Protein AF-A0A6C2YVS2-F1 (afdb_monomer)

Secondary structure (DSSP, 8-state):
-PPPPPPPP----------GGG-HHHHHHHHHHHHHHHHHHHHSHHHHHHHHSHHHHHHHHHHTGGGHHHHHHHHHHHTTTS---HHHHHHHHHHHH-HHHHHHHHHHHHHHHHHHHHHHHHHT-HHHHHHHH-HHHHHHHHHHHHHHHHHHHHHHTTSSSHHHHHHHHHHHTT--HHHHHHHHHHHHHHHHHHHHHHHHHHHH-HHHHHHHHHHHHHHHHHHHHHHHTT--S--

Radius of gyration: 22.44 Å; Cα contacts (8 Å, |Δi|>4): 291; chains: 1; bounding box: 40×29×98 Å

InterPro domains:
  IPR015414 Transmembrane protein TMEM64 [PTHR12677] (24-200)
  IPR032816 VTT domain [PF09335] (84-199)

Foldseek 3Di:
DDDDDDDPPDDPPPDPPPDPVVQPLLVVVLVVLLCLLVVLCVVCVVVLCVCCNFPNVLVVLCVCPPCSLVVLLVQLLCCLPHVHPNLLSLLSLLVVVNLQRSLVSQLVSQLVSLVCLQQVLLVCDQVVLCVNRNPVRLVVLLVCCVLCVLVLQLLLLLDRSRNSSSSSSCSSNVPDVPSNSVSNSNSSSVSSSVSSNCSVVCNVCVVVVVVVSVVVCVVVVVVVVVVSVPDDPDD

Structure (mmCIF, N/CA/C/O backbone):
data_AF-A0A6C2YVS2-F1
#
_entry.id   AF-A0A6C2YVS2-F1
#
loop_
_atom_site.group_PDB
_atom_site.id
_atom_site.type_symbol
_atom_site.label_atom_id
_atom_site.label_alt_id
_atom_site.label_comp_id
_atom_site.label_asym_id
_atom_site.label_entity_id
_atom_site.label_seq_id
_atom_site.pdbx_PDB_ins_code
_atom_site.Cartn_x
_atom_site.Cartn_y
_atom_site.Cartn_z
_atom_site.occupancy
_atom_site.B_iso_or_equiv
_atom_site.auth_seq_id
_atom_site.auth_comp_id
_atom_site.auth_asym_id
_atom_site.auth_atom_id
_atom_site.pdbx_PDB_model_num
ATOM 1 N N . MET A 1 1 ? -17.707 -16.496 74.055 1.00 49.94 1 MET A N 1
ATOM 2 C CA . MET A 1 1 ? -17.000 -16.578 72.760 1.00 49.94 1 MET A CA 1
ATOM 3 C C . MET A 1 1 ? -18.005 -17.035 71.719 1.00 49.94 1 MET A C 1
ATOM 5 O O . MET A 1 1 ? -18.253 -18.223 71.591 1.00 49.94 1 MET A O 1
ATOM 9 N N . THR A 1 2 ? -18.682 -16.088 71.080 1.00 53.94 2 THR A N 1
ATOM 10 C CA . THR A 1 2 ? -19.567 -16.336 69.936 1.00 53.94 2 THR A CA 1
ATOM 11 C C . THR A 1 2 ? -18.701 -16.465 68.677 1.00 53.94 2 THR A C 1
ATOM 13 O O . THR A 1 2 ? -17.809 -15.633 68.498 1.00 53.94 2 THR A O 1
ATOM 16 N N . PRO A 1 3 ? -18.884 -17.495 67.832 1.00 56.12 3 PRO A N 1
ATOM 17 C CA . PRO A 1 3 ? -18.123 -17.610 66.594 1.00 56.12 3 PRO A CA 1
ATOM 18 C C . PRO A 1 3 ? -18.549 -16.503 65.617 1.00 56.12 3 PRO A C 1
ATOM 20 O O . PRO A 1 3 ? -19.718 -16.115 65.571 1.00 56.12 3 PRO A O 1
ATOM 23 N N . ALA A 1 4 ? -17.576 -15.955 64.888 1.00 63.09 4 ALA A N 1
ATOM 24 C CA . ALA A 1 4 ? -17.789 -14.916 63.886 1.00 63.09 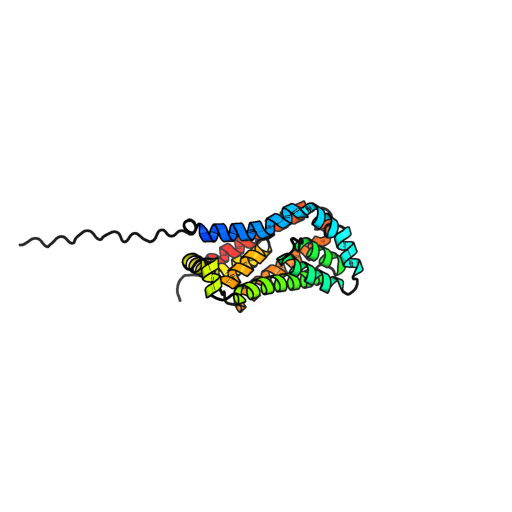4 ALA A CA 1
ATOM 25 C C . ALA A 1 4 ? -18.671 -15.433 62.728 1.00 63.09 4 ALA A C 1
ATOM 27 O O . ALA A 1 4 ? -18.600 -16.620 62.406 1.00 63.09 4 ALA A O 1
ATOM 28 N N . PRO A 1 5 ? -19.485 -14.573 62.090 1.00 60.91 5 PRO A N 1
ATOM 29 C CA . PRO A 1 5 ? -20.306 -14.975 60.954 1.00 60.91 5 PRO A CA 1
ATOM 30 C C . PRO A 1 5 ? -19.423 -15.305 59.743 1.00 60.91 5 PRO A C 1
ATOM 32 O O . PRO A 1 5 ? -18.580 -14.500 59.343 1.00 60.91 5 PRO A O 1
ATOM 35 N N . GLU A 1 6 ? -19.626 -16.487 59.160 1.00 60.38 6 GLU A N 1
ATOM 36 C CA . GLU A 1 6 ? -19.017 -16.884 57.890 1.00 60.38 6 GLU A CA 1
ATOM 37 C C . GLU A 1 6 ? -19.459 -15.915 56.785 1.00 60.38 6 GLU A C 1
ATOM 39 O O . GLU A 1 6 ? -20.649 -15.744 56.510 1.00 60.38 6 GLU A O 1
ATOM 44 N N . LEU A 1 7 ? -18.484 -15.254 56.159 1.00 60.69 7 LEU A N 1
ATOM 45 C CA . LEU A 1 7 ? -18.701 -14.476 54.944 1.00 60.69 7 LEU A CA 1
ATOM 46 C C . LEU A 1 7 ? -19.165 -15.424 53.826 1.00 60.69 7 LEU A C 1
ATOM 48 O O . LEU A 1 7 ? -18.527 -16.460 53.620 1.00 60.69 7 LEU A O 1
ATOM 52 N N . PRO A 1 8 ? -20.232 -15.087 53.077 1.00 60.12 8 PRO A N 1
ATOM 53 C CA . PRO A 1 8 ? -20.652 -15.894 51.943 1.00 60.12 8 PRO A CA 1
ATOM 54 C C . PRO A 1 8 ? -19.518 -15.987 50.908 1.00 60.12 8 PRO A C 1
ATOM 56 O O . PRO A 1 8 ? -18.767 -15.020 50.734 1.00 60.12 8 PRO A O 1
ATOM 59 N N . PRO A 1 9 ? -19.383 -17.133 50.215 1.00 54.06 9 PRO A N 1
ATOM 60 C CA . PRO A 1 9 ? -18.351 -17.328 49.210 1.00 54.06 9 PRO A CA 1
ATOM 61 C C . PRO A 1 9 ? -18.450 -16.224 48.159 1.00 54.06 9 PRO A C 1
ATOM 63 O O . PRO A 1 9 ? -19.517 -15.984 47.589 1.00 54.06 9 PRO A O 1
ATOM 66 N N . GLN A 1 10 ? -17.328 -15.532 47.946 1.00 54.56 10 GLN A N 1
ATOM 67 C CA . GLN A 1 10 ? -17.179 -14.538 46.893 1.00 54.56 10 GLN A CA 1
ATOM 68 C C . GLN A 1 10 ? -17.595 -15.203 45.585 1.00 54.56 10 GLN A C 1
ATOM 70 O O . GLN A 1 10 ? -16.955 -16.151 45.135 1.00 54.56 10 GLN A O 1
ATOM 75 N N . ALA A 1 11 ? -18.712 -14.741 45.022 1.00 48.03 11 ALA A N 1
ATOM 76 C CA . ALA A 1 11 ? -19.121 -15.113 43.686 1.00 48.03 11 ALA A CA 1
ATOM 77 C C . ALA A 1 11 ? -17.941 -14.804 42.771 1.00 48.03 11 ALA A C 1
ATOM 79 O O . ALA A 1 11 ? -17.577 -13.635 42.618 1.00 48.03 11 ALA A O 1
ATOM 80 N N . ASP A 1 12 ? -17.332 -15.861 42.231 1.00 44.88 12 ASP A N 1
ATOM 81 C CA . ASP A 1 12 ? -16.362 -15.788 41.153 1.00 44.88 12 ASP A CA 1
ATOM 82 C C . ASP A 1 12 ? -16.918 -14.814 40.119 1.00 44.88 12 ASP A C 1
ATOM 84 O O . ASP A 1 12 ? -17.858 -15.117 39.375 1.00 44.88 12 ASP A O 1
ATOM 88 N N . ALA A 1 13 ? -16.363 -13.603 40.117 1.00 47.47 13 ALA A N 1
ATOM 89 C CA . ALA A 1 13 ? -16.576 -12.626 39.079 1.00 47.47 13 ALA A CA 1
ATOM 90 C C . ALA A 1 13 ? -15.966 -13.245 37.826 1.00 47.47 13 ALA A C 1
ATOM 92 O O . ALA A 1 13 ? -14.774 -13.101 37.557 1.00 47.47 13 ALA A O 1
ATOM 93 N N . ALA A 1 14 ? -16.783 -14.025 37.117 1.00 46.06 14 ALA A N 1
ATOM 94 C CA . ALA A 1 14 ? -16.427 -14.674 35.879 1.00 46.06 14 ALA A CA 1
ATOM 95 C C . ALA A 1 14 ? -15.871 -13.599 34.945 1.00 46.06 14 ALA A C 1
ATOM 97 O O . ALA A 1 14 ? -16.609 -12.783 34.391 1.00 46.06 14 ALA A O 1
ATOM 98 N N . ALA A 1 15 ? -14.544 -13.579 34.822 1.00 51.94 15 ALA A N 1
ATOM 99 C CA . ALA A 1 15 ? -13.838 -12.711 33.905 1.00 51.94 15 ALA A CA 1
ATOM 100 C C . ALA A 1 15 ? -14.494 -12.847 32.522 1.00 51.94 15 ALA A C 1
ATOM 102 O O . ALA A 1 15 ? -14.748 -13.978 32.086 1.00 51.94 15 ALA A O 1
ATOM 103 N N . PRO A 1 16 ? -14.795 -11.744 31.814 1.00 44.44 16 PRO A N 1
ATOM 104 C CA . PRO A 1 16 ? -15.409 -11.840 30.504 1.00 44.44 16 PRO A CA 1
ATOM 105 C C . PRO A 1 16 ? -14.439 -12.563 29.566 1.00 44.44 16 PRO A C 1
ATOM 107 O O . PRO A 1 16 ? -13.444 -12.003 29.108 1.00 44.44 16 PRO A O 1
ATOM 110 N N . LYS A 1 17 ? -14.738 -13.830 29.267 1.00 48.28 17 LYS A N 1
ATOM 111 C CA . LYS A 1 17 ? -14.065 -14.626 28.236 1.00 48.28 17 LYS A CA 1
ATOM 112 C C . LYS A 1 17 ? -14.520 -14.157 26.848 1.00 48.28 17 LYS A C 1
ATOM 114 O O . LYS A 1 17 ? -15.053 -14.941 26.072 1.00 48.28 17 LYS A O 1
ATOM 119 N N . SER A 1 18 ? -14.342 -12.881 26.514 1.00 51.03 18 SER A N 1
ATOM 120 C CA . SER A 1 18 ? -14.555 -12.381 25.151 1.00 51.03 18 SER A CA 1
ATOM 121 C C . SER A 1 18 ? -13.232 -12.389 24.388 1.00 51.03 18 SER A C 1
ATOM 123 O O . SER A 1 18 ? -12.640 -11.362 24.063 1.00 51.03 18 SER A O 1
ATOM 125 N N . GLY A 1 19 ? -12.744 -13.598 24.105 1.00 50.78 19 GLY A N 1
ATOM 126 C CA . GLY A 1 19 ? -11.696 -13.775 23.107 1.00 50.78 19 GLY A CA 1
ATOM 127 C C . GLY A 1 19 ? -12.183 -13.294 21.736 1.00 50.78 19 GLY A C 1
ATOM 128 O O . GLY A 1 19 ? -13.370 -13.391 21.421 1.00 50.78 19 GLY A O 1
ATOM 129 N N . PHE A 1 20 ? -11.254 -12.817 20.903 1.00 47.88 20 PHE A N 1
ATOM 130 C CA . PHE A 1 20 ? -11.469 -12.374 19.513 1.00 47.88 20 PHE A CA 1
ATOM 131 C C . PHE A 1 20 ? -12.383 -13.319 18.694 1.00 47.88 20 PHE A C 1
ATOM 133 O O . PHE A 1 20 ? -13.142 -12.880 17.836 1.00 47.88 20 PHE A O 1
ATOM 140 N N . LEU A 1 21 ? -12.387 -14.612 19.034 1.00 50.59 21 LEU A N 1
ATOM 141 C CA . LEU A 1 21 ? -13.168 -15.687 18.416 1.00 50.59 21 LEU A CA 1
ATOM 142 C C . LEU A 1 21 ? -14.691 -15.659 18.682 1.00 50.59 21 LEU A C 1
ATOM 144 O O . LEU A 1 21 ? -15.422 -16.345 17.970 1.00 50.59 21 LEU A O 1
ATOM 148 N N . SER A 1 22 ? -15.211 -14.894 19.656 1.00 56.16 22 SER A N 1
ATOM 149 C CA . SER A 1 22 ? -16.669 -14.854 19.913 1.00 56.16 22 SER A CA 1
ATOM 150 C C . SER A 1 22 ? -17.442 -13.932 18.957 1.00 56.16 22 SER A C 1
ATOM 152 O O . SER A 1 22 ? -18.673 -13.958 18.929 1.00 56.16 22 SER A O 1
ATOM 154 N N . HIS A 1 23 ? -16.744 -13.128 18.150 1.00 62.41 23 HIS A N 1
ATOM 155 C CA . HIS A 1 23 ? -17.337 -12.102 17.289 1.00 62.41 23 HIS A CA 1
ATOM 156 C C . HIS A 1 23 ? -17.489 -12.619 15.850 1.00 62.41 23 HIS A C 1
ATOM 158 O O . HIS A 1 23 ? -16.823 -12.186 14.910 1.00 62.41 23 HIS A O 1
ATOM 164 N N . ARG A 1 24 ? -18.411 -13.579 15.671 1.00 69.31 24 ARG A N 1
ATOM 165 C CA . ARG A 1 24 ? -18.733 -14.195 14.364 1.00 69.31 24 ARG A CA 1
ATOM 166 C C . ARG A 1 24 ? -19.139 -13.175 13.289 1.00 69.31 24 ARG A C 1
ATOM 168 O O . ARG A 1 24 ? -19.035 -13.465 12.102 1.00 69.31 24 ARG A O 1
ATOM 175 N N . ARG A 1 25 ? -19.639 -12.001 13.685 1.00 69.38 25 ARG A N 1
ATOM 176 C CA . ARG A 1 25 ? -20.065 -10.923 12.781 1.00 69.38 25 ARG A CA 1
ATOM 177 C C . ARG A 1 25 ? -18.861 -10.241 12.126 1.00 69.38 25 ARG A C 1
ATOM 179 O O . ARG A 1 25 ? -18.785 -10.279 10.903 1.00 69.38 25 ARG A O 1
ATOM 186 N N . LEU A 1 26 ? -17.892 -9.769 12.907 1.00 69.44 26 LEU A N 1
ATOM 187 C CA . LEU A 1 26 ? -16.651 -9.188 12.394 1.00 69.44 26 LEU A CA 1
ATOM 188 C C . LEU A 1 26 ? -15.890 -10.149 11.481 1.00 69.44 26 LEU A C 1
ATOM 190 O O . LEU A 1 26 ? -15.485 -9.760 10.390 1.00 69.44 26 LEU A O 1
ATOM 194 N N . TYR A 1 27 ? -15.737 -11.410 11.894 1.00 74.19 27 TYR A N 1
ATOM 195 C CA . TYR A 1 27 ? -15.041 -12.405 11.076 1.00 74.19 27 TYR A CA 1
ATOM 196 C C . TYR A 1 27 ? -15.734 -12.613 9.724 1.00 74.19 27 TYR A C 1
ATOM 198 O O . TYR A 1 27 ? -15.071 -12.632 8.693 1.00 74.19 27 TYR A O 1
ATOM 206 N N . ARG A 1 28 ? -17.075 -12.670 9.704 1.00 74.44 28 ARG A N 1
ATOM 207 C CA . ARG A 1 28 ? -17.834 -12.699 8.445 1.00 74.44 28 ARG A CA 1
ATOM 208 C C . ARG A 1 28 ? -17.634 -11.440 7.619 1.00 74.44 28 ARG A C 1
ATOM 210 O O . ARG A 1 28 ? -17.563 -11.569 6.414 1.00 74.44 28 ARG A O 1
ATOM 217 N N . ILE A 1 29 ? -17.542 -10.256 8.218 1.00 72.00 29 ILE A N 1
ATOM 218 C CA . ILE A 1 29 ? -17.325 -9.012 7.464 1.00 72.00 29 ILE A CA 1
ATOM 219 C C . ILE A 1 29 ? -15.942 -9.003 6.831 1.00 72.00 29 ILE A C 1
ATOM 221 O O . ILE A 1 29 ? -15.840 -8.715 5.649 1.00 72.00 29 ILE A O 1
ATOM 225 N N . VAL A 1 30 ? -14.897 -9.369 7.577 1.00 71.25 30 VAL A N 1
ATOM 226 C CA . VAL A 1 30 ? -13.540 -9.498 7.029 1.00 71.25 30 VAL A CA 1
ATOM 227 C C . VAL A 1 30 ? -13.526 -10.530 5.906 1.00 71.25 30 VAL A C 1
ATOM 229 O O . VAL A 1 30 ? -13.012 -10.239 4.834 1.00 71.25 30 VAL A O 1
ATOM 232 N N . ILE A 1 31 ? -14.156 -11.692 6.112 1.00 75.56 31 ILE A N 1
ATOM 233 C CA . ILE A 1 31 ? -14.301 -12.712 5.070 1.00 75.56 31 ILE A CA 1
ATOM 234 C C . ILE A 1 31 ? -15.059 -12.167 3.867 1.00 75.56 31 ILE A C 1
ATOM 236 O O . ILE A 1 31 ? -14.606 -12.368 2.758 1.00 75.56 31 ILE A O 1
ATOM 240 N N . ILE A 1 32 ? -16.187 -11.485 4.052 1.00 77.81 32 ILE A N 1
ATOM 241 C CA . ILE A 1 32 ? -16.983 -10.938 2.950 1.00 77.81 32 ILE A CA 1
ATOM 242 C C . ILE A 1 32 ? -16.180 -9.891 2.188 1.00 77.81 32 ILE A C 1
ATOM 244 O O . ILE A 1 32 ? -16.236 -9.886 0.971 1.00 77.81 32 ILE A O 1
ATOM 248 N N . LEU A 1 33 ? -15.426 -9.031 2.873 1.00 70.25 33 LEU A N 1
ATOM 249 C CA . LEU A 1 33 ? -14.608 -7.993 2.247 1.00 70.25 33 LEU A CA 1
ATOM 250 C C . LEU A 1 33 ? -13.462 -8.625 1.444 1.00 70.25 33 LEU A C 1
ATOM 252 O O . LEU A 1 33 ? -13.264 -8.282 0.284 1.00 70.25 33 LEU A O 1
ATOM 256 N N . VAL A 1 34 ? -12.789 -9.623 2.026 1.00 69.75 34 VAL A N 1
ATOM 257 C CA . VAL A 1 34 ? -11.760 -10.418 1.343 1.00 69.75 34 VAL A CA 1
ATOM 258 C C . VAL A 1 34 ? -12.356 -11.195 0.172 1.00 69.75 34 VAL A C 1
ATOM 260 O O . VAL A 1 34 ? -11.774 -11.184 -0.898 1.00 69.75 34 VAL A O 1
ATOM 263 N N . LEU A 1 35 ? -13.523 -11.825 0.324 1.00 73.44 35 LEU A N 1
ATOM 264 C CA . LEU A 1 35 ? -14.214 -12.541 -0.751 1.00 73.44 35 LEU A CA 1
ATOM 265 C C . LEU A 1 35 ? -14.685 -11.585 -1.848 1.00 73.44 35 LEU A C 1
ATOM 267 O O . LEU A 1 35 ? -14.555 -11.918 -3.012 1.00 73.44 35 LEU A O 1
ATOM 271 N N . ILE A 1 36 ? -15.189 -10.397 -1.513 1.00 73.69 36 ILE A N 1
ATOM 272 C CA . ILE A 1 36 ? -15.559 -9.365 -2.492 1.00 73.69 36 ILE A CA 1
ATOM 273 C C . ILE A 1 36 ? -14.350 -8.932 -3.318 1.00 73.69 36 ILE A C 1
ATOM 275 O O . ILE A 1 36 ? -14.519 -8.638 -4.493 1.00 73.69 36 ILE A O 1
ATOM 279 N N . MET A 1 37 ? -13.153 -8.905 -2.731 1.00 67.19 37 MET A N 1
ATOM 280 C CA . MET A 1 37 ? -11.916 -8.596 -3.454 1.00 67.19 37 MET A CA 1
ATOM 281 C C . MET A 1 37 ? -11.350 -9.816 -4.200 1.00 67.19 37 MET A C 1
ATOM 283 O O . MET A 1 37 ? -10.843 -9.682 -5.307 1.00 67.19 37 MET A O 1
ATOM 287 N N . LEU A 1 38 ? -11.484 -11.018 -3.634 1.00 67.75 38 LEU A N 1
ATOM 288 C CA . LEU A 1 38 ? -10.937 -12.265 -4.176 1.00 67.75 38 LEU A CA 1
ATOM 289 C C . LEU A 1 38 ? -11.800 -12.861 -5.297 1.00 67.75 38 LEU A C 1
ATOM 291 O O . LEU A 1 38 ? -11.261 -13.425 -6.236 1.00 67.75 38 LEU A O 1
ATOM 295 N N . ILE A 1 39 ? -13.129 -12.763 -5.216 1.00 72.06 39 ILE A N 1
ATOM 296 C CA . ILE A 1 39 ? -14.050 -13.336 -6.210 1.00 72.06 39 ILE A CA 1
ATOM 297 C C . ILE A 1 39 ? -13.812 -12.718 -7.595 1.00 72.06 39 ILE A C 1
ATOM 299 O O . ILE A 1 39 ? -13.662 -13.490 -8.537 1.00 72.06 39 ILE A O 1
ATOM 303 N N . PRO A 1 40 ? -13.725 -11.382 -7.758 1.00 67.25 40 PRO A N 1
ATOM 304 C CA . PRO A 1 40 ? -13.339 -10.791 -9.030 1.00 67.25 40 PRO A CA 1
ATOM 305 C C . PRO A 1 40 ? -11.955 -11.258 -9.477 1.00 67.25 40 PRO A C 1
ATOM 307 O O . PRO A 1 40 ? -11.800 -11.601 -10.639 1.00 67.25 40 PRO A O 1
ATOM 310 N N . ALA A 1 41 ? -10.974 -11.328 -8.570 1.00 65.75 41 ALA A N 1
ATOM 311 C CA . ALA A 1 41 ? -9.638 -11.803 -8.922 1.00 65.75 41 ALA A CA 1
ATOM 312 C C . ALA A 1 41 ? -9.673 -13.229 -9.490 1.00 65.75 41 ALA A C 1
ATOM 314 O O . ALA A 1 41 ? -9.096 -13.470 -10.531 1.00 65.75 41 ALA A O 1
ATOM 315 N N . LEU A 1 42 ? -10.430 -14.146 -8.881 1.00 66.94 42 LEU A N 1
ATOM 316 C CA . LEU A 1 42 ? -10.557 -15.531 -9.352 1.00 66.94 42 LEU A CA 1
ATOM 317 C C . LEU A 1 42 ? -11.413 -15.683 -10.617 1.00 66.94 42 LEU A C 1
ATOM 319 O O . LEU A 1 42 ? -11.217 -16.630 -11.370 1.00 66.94 42 LEU A O 1
ATOM 323 N N . LEU A 1 43 ? -12.405 -14.811 -10.820 1.00 68.44 43 LEU A N 1
ATOM 324 C CA . LEU A 1 43 ? -13.295 -14.866 -11.987 1.00 68.44 43 LEU A CA 1
ATOM 325 C C . LEU A 1 43 ? -12.678 -14.226 -13.230 1.00 68.44 43 LEU A C 1
ATOM 327 O O . LEU A 1 43 ? -12.994 -14.648 -14.336 1.00 68.44 43 LEU A O 1
ATOM 331 N N . PHE A 1 44 ? -11.842 -13.207 -13.039 1.00 66.69 44 PHE A N 1
ATOM 332 C CA . PHE A 1 44 ? -11.227 -12.428 -14.109 1.00 66.69 44 PHE A CA 1
ATOM 333 C C . PHE A 1 44 ? -9.709 -12.646 -14.189 1.00 66.69 44 PHE A C 1
ATOM 335 O O . PHE A 1 44 ? -9.053 -11.896 -14.903 1.00 66.69 44 PHE A O 1
ATOM 342 N N . ASP A 1 45 ? -9.158 -13.644 -13.484 1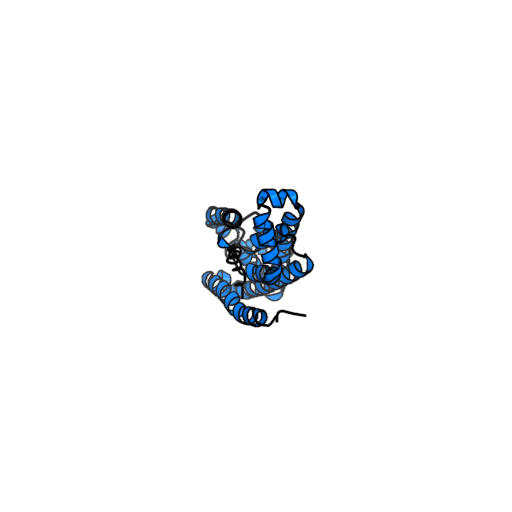.00 65.19 45 ASP A N 1
ATOM 343 C CA . ASP A 1 45 ? -7.712 -13.922 -13.394 1.00 65.19 45 ASP A CA 1
ATOM 344 C C . ASP A 1 45 ? -7.083 -13.997 -14.790 1.00 65.19 45 ASP A C 1
ATOM 346 O O . ASP A 1 45 ? -6.209 -13.203 -15.124 1.00 65.19 45 ASP A O 1
ATOM 350 N N . ASP A 1 46 ? -7.640 -14.849 -15.657 1.00 61.31 46 ASP A N 1
ATOM 351 C CA . ASP A 1 46 ? -7.147 -15.066 -17.020 1.00 61.31 46 ASP A CA 1
ATOM 352 C C . ASP A 1 46 ? -7.244 -13.805 -17.898 1.00 61.31 46 ASP A C 1
ATOM 354 O O . ASP A 1 46 ? -6.366 -13.537 -18.715 1.00 61.31 46 ASP A O 1
ATOM 358 N N . GLU A 1 47 ? -8.303 -13.006 -17.743 1.00 64.62 47 GLU A N 1
ATOM 359 C CA . GLU A 1 47 ? -8.520 -11.795 -18.544 1.00 64.62 47 GLU A CA 1
ATOM 360 C C . GLU A 1 47 ? -7.651 -10.631 -18.062 1.00 64.62 47 GLU A C 1
ATOM 362 O O . GLU A 1 47 ? -7.133 -9.868 -18.880 1.00 64.62 47 GLU A O 1
ATOM 367 N N . VAL A 1 48 ? -7.465 -10.497 -16.748 1.00 62.00 48 VAL A N 1
ATOM 368 C CA . VAL A 1 48 ? -6.615 -9.475 -16.136 1.00 62.00 48 VAL A CA 1
ATOM 369 C C . VAL A 1 48 ? -5.147 -9.791 -16.382 1.00 62.00 48 VAL A C 1
ATOM 371 O O . VAL A 1 48 ? -4.417 -8.885 -16.783 1.00 62.00 48 VAL A O 1
ATOM 374 N N . ASP A 1 49 ? -4.711 -11.040 -16.223 1.00 61.78 49 ASP A N 1
ATOM 375 C CA . ASP A 1 49 ? -3.343 -11.438 -16.559 1.00 61.78 49 ASP A CA 1
ATOM 376 C C . ASP A 1 49 ? -3.087 -11.341 -18.068 1.00 61.78 49 ASP A C 1
ATOM 378 O O . ASP A 1 49 ? -2.017 -10.886 -18.470 1.00 61.78 49 ASP A O 1
ATOM 382 N N . ALA A 1 50 ? -4.070 -11.640 -18.925 1.00 62.00 50 ALA A N 1
ATOM 383 C CA . ALA A 1 50 ? -3.934 -11.412 -20.366 1.00 62.00 50 ALA A CA 1
ATOM 384 C C . ALA A 1 50 ? -3.886 -9.917 -20.745 1.00 62.00 50 ALA A C 1
ATOM 386 O O . ALA A 1 50 ? -3.223 -9.541 -21.711 1.00 62.00 50 ALA A O 1
ATOM 387 N N . TYR A 1 51 ? -4.583 -9.033 -20.021 1.00 63.16 51 TYR A N 1
ATOM 388 C CA . TYR A 1 51 ? -4.601 -7.597 -20.341 1.00 63.16 51 TYR A CA 1
ATOM 389 C C . TYR A 1 51 ? -3.479 -6.785 -19.684 1.00 63.16 51 TYR A C 1
ATOM 391 O O . TYR A 1 51 ? -2.993 -5.821 -20.286 1.00 63.16 51 TYR A O 1
ATOM 399 N N . PHE A 1 52 ? -3.103 -7.131 -18.455 1.00 62.16 52 PHE A N 1
ATOM 400 C CA . PHE A 1 52 ? -2.201 -6.365 -17.591 1.00 62.16 52 PHE A CA 1
ATOM 401 C C . PHE A 1 52 ? -0.985 -7.163 -17.108 1.00 62.16 52 PHE A C 1
ATOM 403 O O . PHE A 1 52 ? -0.034 -6.554 -16.612 1.00 62.16 52 PHE A O 1
ATOM 410 N N . GLY A 1 53 ? -0.984 -8.486 -17.265 1.00 61.47 53 GLY A N 1
ATOM 411 C CA . GLY A 1 53 ? 0.135 -9.348 -16.913 1.00 61.47 53 GLY A CA 1
ATOM 412 C C . GLY A 1 53 ? 1.221 -9.400 -17.991 1.00 61.47 53 GLY A C 1
ATOM 413 O O . GLY A 1 53 ? 1.029 -9.053 -19.161 1.00 61.47 53 GLY A O 1
ATOM 414 N N . GLY A 1 54 ? 2.409 -9.838 -17.574 1.00 65.94 54 GLY A N 1
ATOM 415 C CA . GLY A 1 54 ? 3.503 -10.170 -18.484 1.00 65.94 54 GLY A CA 1
ATOM 416 C C . GLY A 1 54 ? 4.115 -8.997 -19.268 1.00 65.94 54 GLY A C 1
ATOM 417 O O . GLY A 1 54 ? 3.997 -7.817 -18.927 1.00 65.94 54 GLY A O 1
ATOM 418 N N . GLU A 1 55 ? 4.797 -9.355 -20.357 1.00 66.19 55 GLU A N 1
ATOM 419 C CA . GLU A 1 55 ? 5.414 -8.430 -21.320 1.00 66.19 55 GLU A CA 1
ATOM 420 C C . GLU A 1 55 ? 4.376 -7.531 -22.021 1.00 66.19 55 GLU A C 1
ATOM 422 O O . GLU A 1 55 ? 4.686 -6.402 -22.404 1.00 66.19 55 GLU A O 1
ATOM 427 N N . GLU A 1 56 ? 3.131 -7.991 -22.178 1.00 71.25 56 GLU A N 1
ATOM 428 C CA . GLU A 1 56 ? 2.070 -7.231 -22.848 1.00 71.25 56 GLU A CA 1
ATOM 429 C C . GLU A 1 56 ? 1.565 -6.063 -21.999 1.00 71.25 56 GLU A C 1
ATOM 431 O O . GLU A 1 56 ? 1.485 -4.938 -22.502 1.00 71.25 56 GLU A O 1
ATOM 436 N N . GLY A 1 57 ? 1.292 -6.290 -20.709 1.00 72.50 57 GLY A N 1
ATOM 437 C CA . GLY A 1 57 ? 0.943 -5.221 -19.772 1.00 72.50 57 GLY A CA 1
ATOM 438 C C . GLY A 1 57 ? 2.053 -4.173 -19.666 1.00 72.50 57 GLY A C 1
ATOM 439 O O . GLY A 1 57 ? 1.793 -2.967 -19.732 1.00 72.50 57 GLY A O 1
ATOM 440 N N . LEU A 1 58 ? 3.312 -4.625 -19.616 1.00 73.31 58 LEU A N 1
ATOM 441 C CA . LEU A 1 58 ? 4.488 -3.754 -19.649 1.00 73.31 58 LEU A CA 1
ATOM 442 C C . LEU A 1 58 ? 4.557 -2.932 -20.943 1.00 73.31 58 LEU A C 1
ATOM 444 O O . LEU A 1 58 ? 4.787 -1.723 -20.897 1.00 73.31 58 LEU A O 1
ATOM 448 N N . ASN A 1 59 ? 4.357 -3.565 -22.101 1.00 78.69 59 ASN A N 1
ATOM 449 C CA . ASN A 1 59 ? 4.406 -2.889 -23.393 1.00 78.69 59 ASN A CA 1
ATOM 450 C C . ASN A 1 59 ? 3.276 -1.868 -23.547 1.00 78.69 59 ASN A C 1
ATOM 452 O O . ASN A 1 59 ? 3.527 -0.774 -24.052 1.00 78.69 59 ASN A O 1
ATOM 456 N N . ARG A 1 60 ? 2.069 -2.147 -23.040 1.00 80.19 60 ARG A N 1
ATOM 457 C CA . ARG A 1 60 ? 0.993 -1.144 -22.967 1.00 80.19 60 ARG A CA 1
ATOM 458 C C . ARG A 1 60 ? 1.380 0.020 -22.068 1.00 80.19 60 ARG A C 1
ATOM 460 O O . ARG A 1 60 ? 1.221 1.168 -22.467 1.00 80.19 60 ARG A O 1
ATOM 467 N N . LEU A 1 61 ? 1.947 -0.249 -20.890 1.00 79.94 61 LEU A N 1
ATOM 468 C CA . LEU A 1 61 ? 2.403 0.810 -19.990 1.00 79.94 61 LEU A CA 1
ATOM 469 C C . LEU A 1 61 ? 3.499 1.668 -20.654 1.00 79.94 61 LEU A C 1
ATOM 471 O O . LEU A 1 61 ? 3.465 2.893 -20.556 1.00 79.94 61 LEU A O 1
ATOM 475 N N . ARG A 1 62 ? 4.409 1.047 -21.418 1.00 80.81 62 ARG A N 1
ATOM 476 C CA . ARG A 1 62 ? 5.435 1.731 -22.226 1.00 80.81 62 ARG A CA 1
ATOM 477 C C . ARG A 1 62 ? 4.855 2.582 -23.356 1.00 80.81 62 ARG A C 1
ATOM 479 O O . ARG A 1 62 ? 5.417 3.637 -23.638 1.00 80.81 62 ARG A O 1
ATOM 486 N N . GLN A 1 63 ? 3.745 2.176 -23.979 1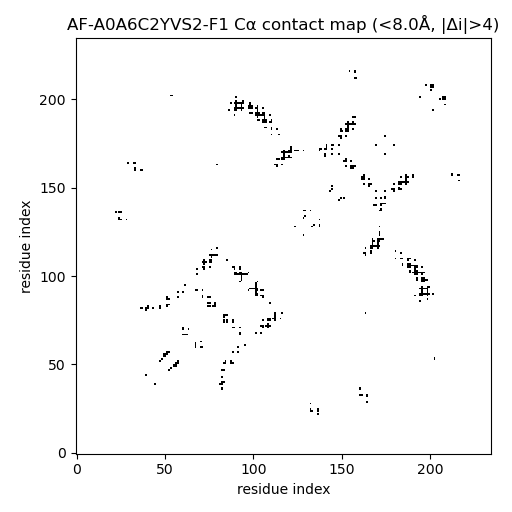.00 84.50 63 GLN A N 1
ATOM 487 C CA . GLN A 1 63 ? 3.090 2.958 -25.041 1.00 84.50 63 GLN A CA 1
ATOM 488 C C . GLN A 1 63 ? 2.612 4.333 -24.551 1.00 84.50 63 GLN A C 1
ATOM 490 O O . GLN A 1 63 ? 2.567 5.277 -25.336 1.00 84.50 63 GLN A O 1
ATOM 495 N N . PHE A 1 64 ? 2.332 4.485 -23.253 1.00 81.56 64 PHE A N 1
ATOM 496 C CA . PHE A 1 64 ? 2.004 5.783 -22.653 1.00 81.56 64 PHE A CA 1
ATOM 497 C C . PHE A 1 64 ? 3.224 6.710 -22.466 1.00 81.56 64 PHE A C 1
ATOM 499 O O . PHE A 1 64 ? 3.064 7.874 -22.087 1.00 81.56 64 PHE A O 1
ATOM 506 N N . GLY A 1 65 ? 4.443 6.234 -22.744 1.00 80.00 65 GLY A N 1
ATOM 507 C CA . GLY A 1 65 ? 5.666 7.036 -22.780 1.00 80.00 65 GLY A CA 1
ATOM 508 C C . GLY A 1 65 ? 5.912 7.828 -21.492 1.00 80.00 65 GLY A C 1
ATOM 509 O O . GLY A 1 65 ? 5.931 7.279 -20.391 1.00 80.00 65 GLY A O 1
ATOM 510 N N . GLY A 1 66 ? 6.081 9.148 -21.614 1.00 82.19 66 GLY A N 1
ATOM 511 C CA . GLY A 1 66 ? 6.334 10.047 -20.479 1.00 82.19 66 GLY A CA 1
ATOM 512 C C . GLY A 1 66 ? 5.210 10.119 -19.434 1.00 82.19 66 GLY A C 1
ATOM 513 O O . GLY A 1 66 ? 5.450 10.629 -18.343 1.00 82.19 66 GLY A O 1
ATOM 514 N N . TRP A 1 67 ? 4.017 9.592 -19.728 1.00 87.06 67 TRP A N 1
ATOM 515 C CA . TRP A 1 67 ? 2.859 9.567 -18.824 1.00 87.06 67 TRP A CA 1
ATOM 516 C C . TRP A 1 67 ? 2.636 8.212 -18.140 1.00 87.06 67 TRP A C 1
ATOM 518 O O . TRP A 1 67 ? 1.695 8.075 -17.357 1.00 87.06 67 TRP A O 1
ATOM 528 N N . ALA A 1 68 ? 3.495 7.217 -18.388 1.00 85.19 68 ALA A N 1
ATOM 529 C CA . ALA A 1 68 ? 3.340 5.874 -17.828 1.00 85.19 68 ALA A CA 1
ATOM 530 C C . ALA A 1 68 ? 3.288 5.868 -16.287 1.00 85.19 68 ALA A C 1
ATOM 532 O O . ALA A 1 68 ? 2.558 5.073 -15.699 1.00 85.19 68 ALA A O 1
ATOM 533 N N . TRP A 1 69 ? 3.983 6.797 -15.622 1.00 86.50 69 TRP A N 1
ATOM 534 C CA . TRP A 1 69 ? 3.914 6.978 -14.167 1.00 86.50 69 TRP A CA 1
ATOM 535 C C . TRP A 1 69 ? 2.510 7.356 -13.666 1.00 86.50 69 TRP A C 1
ATOM 537 O O . TRP A 1 69 ? 2.064 6.837 -12.644 1.00 86.50 69 TRP A O 1
ATOM 547 N N . LEU A 1 70 ? 1.792 8.224 -14.388 1.00 88.44 70 LEU A N 1
ATOM 548 C CA . LEU A 1 70 ? 0.447 8.668 -14.018 1.00 88.44 70 LEU A CA 1
ATOM 549 C C . LEU A 1 70 ? -0.563 7.532 -14.213 1.00 88.44 70 LEU A C 1
ATOM 551 O O . LEU A 1 70 ? -1.390 7.275 -13.340 1.00 88.44 70 LEU A O 1
ATOM 555 N N . VAL A 1 71 ? -0.454 6.826 -15.342 1.00 87.00 71 VAL A N 1
ATOM 556 C CA . VAL A 1 71 ? -1.286 5.655 -15.651 1.00 87.00 71 VAL A CA 1
ATOM 557 C C . VAL A 1 71 ? -1.043 4.545 -14.630 1.00 87.00 71 VAL A C 1
ATOM 559 O O . VAL A 1 71 ? -2.001 3.975 -14.120 1.00 87.00 71 VAL A O 1
ATOM 562 N N . GLY A 1 72 ? 0.215 4.291 -14.260 1.00 85.81 72 GLY A N 1
ATOM 563 C CA . GLY A 1 72 ? 0.568 3.311 -13.236 1.00 85.81 72 GLY A CA 1
ATOM 564 C C . GLY A 1 72 ? -0.033 3.637 -11.867 1.00 85.81 72 GLY A C 1
ATOM 565 O O . GLY A 1 72 ? -0.634 2.767 -11.245 1.00 85.81 72 GLY A O 1
ATOM 566 N N . ILE A 1 73 ? 0.041 4.896 -11.418 1.00 87.81 73 ILE A N 1
ATOM 567 C CA . ILE A 1 73 ? -0.634 5.327 -10.180 1.00 87.81 73 ILE A CA 1
ATOM 568 C C . ILE A 1 73 ? -2.151 5.137 -10.291 1.00 87.81 73 ILE A C 1
ATOM 570 O O . ILE A 1 73 ? -2.772 4.635 -9.357 1.00 87.81 73 ILE A O 1
ATOM 574 N N . GLY A 1 74 ? -2.743 5.507 -11.429 1.00 86.00 74 GLY A N 1
ATOM 575 C CA . GLY A 1 74 ? -4.169 5.320 -11.685 1.00 86.00 74 GLY A CA 1
ATOM 576 C C . GLY A 1 74 ? -4.594 3.855 -11.595 1.00 86.00 74 GLY A C 1
ATOM 577 O O . GLY A 1 74 ? -5.586 3.561 -10.940 1.00 86.00 74 GLY A O 1
ATOM 578 N N . LEU A 1 75 ? -3.812 2.941 -12.175 1.00 84.06 75 LEU A N 1
ATOM 579 C CA . LEU A 1 75 ? -4.049 1.497 -12.106 1.00 84.06 75 LEU A CA 1
ATOM 580 C C . LEU A 1 75 ? -3.926 0.959 -10.677 1.00 84.06 75 LEU A C 1
ATOM 582 O O . LEU A 1 75 ? -4.783 0.198 -10.245 1.00 84.06 75 LEU A O 1
ATOM 586 N N . ILE A 1 76 ? -2.921 1.403 -9.916 1.00 86.81 76 ILE A N 1
ATOM 587 C CA . ILE A 1 76 ? -2.760 1.009 -8.507 1.00 86.81 76 ILE A CA 1
ATOM 588 C C . ILE A 1 76 ? -3.938 1.503 -7.653 1.00 86.81 76 ILE A C 1
ATOM 590 O O . ILE A 1 76 ? -4.352 0.827 -6.721 1.00 86.81 76 ILE A O 1
ATOM 594 N N . ILE A 1 77 ? -4.500 2.678 -7.946 1.00 85.00 77 ILE A N 1
ATOM 595 C CA . ILE A 1 77 ? -5.705 3.163 -7.255 1.00 85.00 77 ILE A CA 1
ATOM 596 C C . ILE A 1 77 ? -6.949 2.401 -7.731 1.00 85.00 77 ILE A C 1
ATOM 598 O O . ILE A 1 77 ? -7.830 2.109 -6.923 1.00 85.00 77 ILE A O 1
ATOM 602 N N . ALA A 1 78 ? -7.026 2.075 -9.023 1.00 81.62 78 ALA A N 1
ATOM 603 C CA . ALA A 1 78 ? -8.120 1.303 -9.604 1.00 81.62 78 ALA A CA 1
ATOM 604 C C . ALA A 1 78 ? -8.182 -0.132 -9.060 1.00 81.62 78 ALA A C 1
ATOM 606 O O . ALA A 1 78 ? -9.277 -0.693 -9.034 1.00 81.62 78 ALA A O 1
ATOM 607 N N . ASP A 1 79 ? -7.064 -0.660 -8.543 1.00 80.25 79 ASP A N 1
ATOM 608 C CA . ASP A 1 79 ? -6.998 -1.932 -7.806 1.00 80.25 79 ASP A CA 1
ATOM 609 C C . ASP A 1 79 ? -8.007 -2.002 -6.638 1.00 80.25 79 ASP A C 1
ATOM 611 O O . ASP A 1 79 ? -8.475 -3.054 -6.216 1.00 80.25 79 ASP A O 1
ATOM 615 N N . LEU A 1 80 ? -8.439 -0.842 -6.129 1.00 72.38 80 LEU A N 1
ATOM 616 C CA . LEU A 1 80 ? -9.455 -0.778 -5.081 1.00 72.38 80 LEU A CA 1
ATOM 617 C C . LEU A 1 80 ? -10.838 -1.290 -5.534 1.00 72.38 80 LEU A C 1
ATOM 619 O O . LEU A 1 80 ? -11.669 -1.634 -4.692 1.00 72.38 80 LEU A O 1
ATOM 623 N N . ILE A 1 81 ? -11.111 -1.278 -6.842 1.00 71.00 81 ILE A N 1
ATOM 624 C CA . ILE A 1 81 ? -12.418 -1.604 -7.438 1.00 71.00 81 ILE A CA 1
ATOM 625 C C . ILE A 1 81 ? -12.306 -2.775 -8.419 1.00 71.00 81 ILE A C 1
ATOM 627 O O . ILE A 1 81 ? -13.214 -3.602 -8.488 1.00 71.00 81 ILE A O 1
ATOM 631 N N . ALA A 1 82 ? -11.220 -2.835 -9.183 1.00 68.62 82 ALA A N 1
ATOM 632 C CA . ALA A 1 82 ? -10.930 -3.907 -10.122 1.00 68.62 82 ALA A CA 1
ATOM 633 C C . ALA A 1 82 ? -9.734 -4.707 -9.597 1.00 68.62 82 ALA A C 1
ATOM 635 O O . ALA A 1 82 ? -8.817 -4.087 -9.088 1.00 68.62 82 ALA A O 1
ATOM 636 N N . PRO A 1 83 ? -9.704 -6.039 -9.719 1.00 65.44 83 PRO A N 1
ATOM 637 C CA . PRO A 1 83 ? -8.628 -6.868 -9.180 1.00 65.44 83 PRO A CA 1
ATOM 638 C C . PRO A 1 83 ? -7.368 -6.754 -10.052 1.00 65.44 83 PRO A C 1
ATOM 640 O O . PRO A 1 83 ? -7.041 -7.675 -10.790 1.00 65.44 83 PRO A O 1
ATOM 643 N N . VAL A 1 84 ? -6.690 -5.607 -10.038 1.00 68.69 84 VAL A N 1
ATOM 644 C CA . VAL A 1 84 ? -5.510 -5.362 -10.875 1.00 68.69 84 VAL A CA 1
ATOM 645 C C . VAL A 1 84 ? -4.269 -5.665 -10.046 1.00 68.69 84 VAL A C 1
ATOM 647 O O . VAL A 1 84 ? -4.057 -4.986 -9.050 1.00 68.69 84 VAL A O 1
ATOM 650 N N . PRO A 1 85 ? -3.378 -6.589 -10.447 1.00 72.25 85 PRO A N 1
ATOM 651 C CA . PRO A 1 85 ? -2.190 -6.917 -9.666 1.00 72.25 85 PRO A CA 1
ATOM 652 C C . PRO A 1 85 ? -1.268 -5.696 -9.532 1.00 72.25 85 PRO A C 1
ATOM 654 O O . PRO A 1 85 ? -0.398 -5.428 -10.365 1.00 72.25 85 PRO A O 1
ATOM 657 N N . SER A 1 86 ? -1.439 -4.933 -8.452 1.00 76.62 86 SER A N 1
ATOM 658 C CA . SER A 1 86 ? -0.723 -3.681 -8.218 1.00 76.62 86 SER A CA 1
ATOM 659 C C . SER A 1 86 ? 0.782 -3.922 -8.048 1.00 76.62 86 SER A C 1
ATOM 661 O O . SER A 1 86 ? 1.588 -3.073 -8.430 1.00 76.62 86 SER A O 1
ATOM 663 N N . THR A 1 87 ? 1.194 -5.122 -7.622 1.00 77.12 87 THR A N 1
ATOM 664 C CA . THR A 1 87 ? 2.596 -5.574 -7.641 1.00 77.12 87 THR A CA 1
ATOM 665 C C . THR A 1 87 ? 3.174 -5.668 -9.053 1.00 77.12 87 THR A C 1
ATOM 667 O O . THR A 1 87 ? 4.316 -5.255 -9.258 1.00 77.12 87 THR A O 1
ATOM 670 N N . ALA A 1 88 ? 2.403 -6.150 -10.034 1.00 76.38 88 ALA A N 1
ATOM 671 C CA . ALA A 1 88 ? 2.832 -6.238 -11.430 1.00 76.38 88 ALA A CA 1
ATOM 672 C C . ALA A 1 88 ? 2.985 -4.842 -12.051 1.00 76.38 88 ALA A C 1
ATOM 674 O O . ALA A 1 88 ? 3.974 -4.566 -12.729 1.00 76.38 88 ALA A O 1
ATOM 675 N N . VAL A 1 89 ? 2.069 -3.919 -11.736 1.00 82.38 89 VAL A N 1
ATOM 676 C CA . VAL A 1 89 ? 2.169 -2.516 -12.171 1.00 82.38 89 VAL A CA 1
ATOM 677 C C . VAL A 1 89 ? 3.422 -1.849 -11.592 1.00 82.38 89 VAL A C 1
ATOM 679 O O . VAL A 1 89 ? 4.164 -1.190 -12.321 1.00 82.38 89 VAL A O 1
ATOM 682 N N . ILE A 1 90 ? 3.708 -2.046 -10.301 1.00 84.69 90 ILE A N 1
ATOM 683 C CA . ILE A 1 90 ? 4.911 -1.509 -9.641 1.00 84.69 90 ILE A CA 1
ATOM 684 C C . ILE A 1 90 ? 6.191 -2.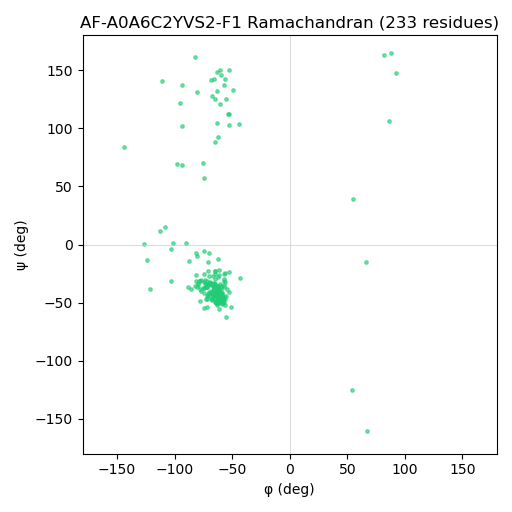109 -10.241 1.00 84.69 90 ILE A C 1
ATOM 686 O O . ILE A 1 90 ? 7.143 -1.374 -10.515 1.00 84.69 90 ILE A O 1
ATOM 690 N N . ALA A 1 91 ? 6.213 -3.421 -10.480 1.00 80.94 91 ALA A N 1
ATOM 691 C CA . ALA A 1 91 ? 7.314 -4.105 -11.154 1.00 80.94 91 ALA A CA 1
ATOM 692 C C . ALA A 1 91 ? 7.558 -3.528 -12.558 1.00 80.94 91 ALA A C 1
ATOM 694 O O . AL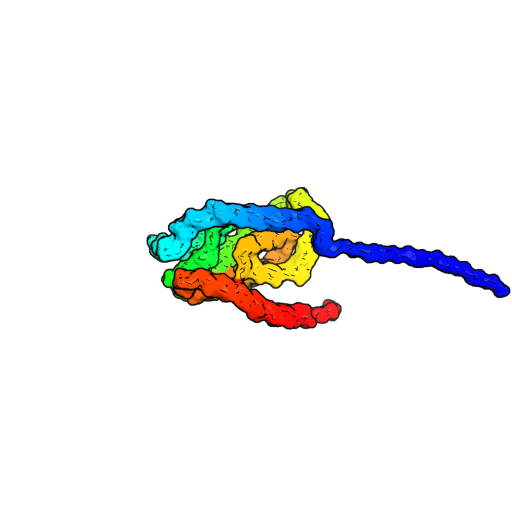A A 1 91 ? 8.694 -3.192 -12.905 1.00 80.94 91 ALA A O 1
ATOM 695 N N . GLY A 1 92 ? 6.489 -3.318 -13.332 1.00 82.44 92 GLY A N 1
ATOM 696 C CA . GLY A 1 92 ? 6.565 -2.716 -14.658 1.00 82.44 92 GLY A CA 1
ATOM 697 C C . GLY A 1 92 ? 7.086 -1.277 -14.634 1.00 82.44 92 GLY A C 1
ATOM 698 O O . GLY A 1 92 ? 7.969 -0.921 -15.416 1.00 82.44 92 GLY A O 1
ATOM 699 N N . LEU A 1 93 ? 6.631 -0.459 -13.681 1.00 84.56 93 LEU A N 1
ATOM 700 C CA . LEU A 1 93 ? 7.173 0.886 -13.451 1.00 84.56 93 LEU A CA 1
ATOM 701 C C . LEU A 1 93 ? 8.671 0.850 -13.104 1.00 84.56 93 LEU A C 1
ATOM 703 O O . LEU A 1 93 ? 9.426 1.694 -13.589 1.00 84.56 93 LEU A O 1
ATOM 707 N N . GLY A 1 94 ? 9.107 -0.136 -12.314 1.00 85.00 94 GLY A N 1
ATOM 708 C CA . GLY A 1 94 ? 10.515 -0.397 -11.999 1.00 85.00 94 GLY A CA 1
ATOM 709 C C . GLY A 1 94 ? 11.370 -0.692 -13.230 1.00 85.00 94 GLY A C 1
ATOM 710 O O . GLY A 1 94 ? 12.510 -0.244 -13.318 1.00 85.00 94 GLY A O 1
ATOM 711 N N . MET A 1 95 ? 10.819 -1.380 -14.227 1.00 82.19 95 MET A N 1
ATOM 712 C CA . MET A 1 95 ? 11.532 -1.663 -15.476 1.00 82.19 95 MET A CA 1
ATOM 713 C C . MET A 1 95 ? 11.569 -0.477 -16.439 1.00 82.19 95 MET A C 1
ATOM 715 O O . MET A 1 95 ? 12.524 -0.351 -17.201 1.00 82.19 95 MET A O 1
ATOM 719 N N . ILE A 1 96 ? 10.536 0.371 -16.441 1.00 84.31 96 ILE A N 1
ATOM 720 C CA . ILE A 1 96 ? 10.462 1.540 -17.330 1.00 84.31 96 ILE A CA 1
ATOM 721 C C . ILE A 1 96 ? 11.342 2.677 -16.808 1.00 84.31 96 ILE A C 1
ATOM 723 O O . ILE A 1 96 ? 12.116 3.256 -17.564 1.00 84.31 96 ILE A O 1
ATOM 727 N N . TYR A 1 97 ? 11.224 2.999 -15.518 1.00 84.19 97 TYR A N 1
ATOM 728 C CA . TYR A 1 97 ? 11.878 4.161 -14.906 1.00 84.19 97 TYR A CA 1
ATOM 729 C C . TYR A 1 97 ? 13.118 3.801 -14.079 1.00 84.19 97 TYR A C 1
A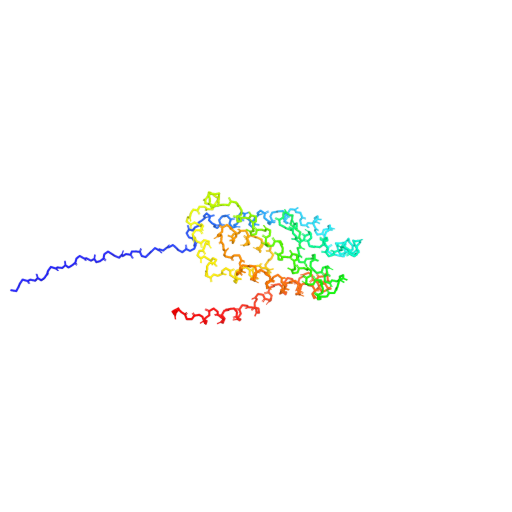TOM 731 O O . TYR A 1 97 ? 13.806 4.684 -13.565 1.00 84.19 97 TYR A O 1
ATOM 739 N N . GLY A 1 98 ? 13.415 2.511 -13.938 1.00 83.94 98 GLY A N 1
ATOM 740 C CA . GLY A 1 98 ? 14.454 2.006 -13.053 1.00 83.94 98 GLY A CA 1
ATOM 741 C C . GLY A 1 98 ? 13.943 1.752 -11.628 1.00 83.94 98 GLY A C 1
ATOM 742 O O . GLY A 1 98 ? 12.885 2.245 -11.225 1.00 83.94 98 GLY A O 1
ATOM 743 N N . PRO A 1 99 ? 14.715 1.008 -10.823 1.00 81.31 99 PRO A N 1
ATOM 744 C CA . PRO A 1 99 ? 14.259 0.467 -9.544 1.00 81.31 99 PRO A CA 1
ATOM 745 C C . PRO A 1 99 ? 13.951 1.550 -8.503 1.00 81.31 99 PRO A C 1
ATOM 747 O O . PRO A 1 99 ? 13.013 1.420 -7.719 1.00 81.31 99 PRO A O 1
ATOM 750 N N . ILE A 1 100 ? 14.711 2.649 -8.523 1.00 84.00 100 ILE A N 1
ATOM 751 C CA . ILE A 1 100 ? 14.546 3.760 -7.580 1.00 84.00 100 ILE A CA 1
ATOM 752 C C . ILE A 1 100 ? 13.305 4.587 -7.937 1.00 84.00 100 ILE A C 1
ATOM 754 O O . ILE A 1 100 ? 12.425 4.769 -7.099 1.00 84.00 100 ILE A O 1
ATOM 758 N N . LEU A 1 101 ? 13.211 5.079 -9.176 1.00 85.94 101 LEU A N 1
ATOM 759 C CA . LEU A 1 101 ? 12.093 5.930 -9.597 1.00 85.94 101 LEU A CA 1
ATOM 760 C C . LEU A 1 101 ? 10.787 5.138 -9.704 1.00 85.94 101 LEU A C 1
ATOM 762 O O . LEU A 1 101 ? 9.763 5.602 -9.214 1.00 85.94 101 LEU A O 1
ATOM 766 N N . GLY A 1 102 ? 10.818 3.932 -10.271 1.00 84.94 102 GLY A N 1
ATOM 767 C CA . GLY A 1 102 ? 9.646 3.063 -10.349 1.00 84.94 102 GLY A CA 1
ATOM 768 C C . GLY A 1 102 ? 9.143 2.638 -8.970 1.00 84.94 102 GLY A C 1
ATOM 769 O O . GLY A 1 102 ? 7.941 2.698 -8.718 1.00 84.94 102 GLY A O 1
ATOM 770 N N . GLY A 1 103 ? 10.052 2.318 -8.041 1.00 85.44 103 GLY A N 1
ATOM 771 C CA . GLY A 1 103 ? 9.690 2.024 -6.655 1.00 85.44 103 GLY A CA 1
ATOM 772 C C . GLY A 1 103 ? 9.109 3.228 -5.911 1.00 85.44 103 GLY A C 1
ATOM 773 O O . GLY A 1 103 ? 8.146 3.078 -5.158 1.00 85.44 103 GLY A O 1
ATOM 774 N N . LEU A 1 104 ? 9.623 4.436 -6.171 1.00 90.81 104 LEU A N 1
ATOM 775 C CA . LEU A 1 104 ? 9.072 5.677 -5.625 1.00 90.81 104 LEU A CA 1
ATOM 776 C C . LEU A 1 104 ? 7.654 5.944 -6.153 1.00 90.81 104 LEU A C 1
ATOM 778 O O . LEU A 1 104 ? 6.746 6.193 -5.362 1.00 90.81 104 LEU A O 1
ATOM 782 N N . ILE A 1 105 ? 7.450 5.856 -7.472 1.00 89.56 105 ILE A N 1
ATOM 783 C CA . ILE A 1 105 ? 6.140 6.047 -8.115 1.00 89.56 105 ILE A CA 1
ATOM 784 C C . ILE A 1 105 ? 5.144 5.002 -7.600 1.00 89.56 105 ILE A C 1
ATOM 786 O O . ILE A 1 105 ? 4.030 5.350 -7.209 1.00 89.56 105 ILE A O 1
ATOM 790 N N . GLY A 1 106 ? 5.559 3.736 -7.535 1.00 88.06 106 GLY A N 1
ATOM 791 C CA . GLY A 1 106 ? 4.752 2.639 -7.011 1.00 88.06 106 GLY A CA 1
ATOM 792 C C . GLY A 1 106 ? 4.371 2.825 -5.542 1.00 88.06 106 GLY A C 1
ATOM 793 O O . GLY A 1 106 ? 3.207 2.673 -5.174 1.00 88.06 106 GLY A O 1
ATOM 794 N N . GLY A 1 107 ? 5.328 3.237 -4.706 1.00 89.38 107 GLY A N 1
ATOM 795 C CA . GLY A 1 107 ? 5.086 3.545 -3.298 1.00 89.38 107 GLY A CA 1
ATOM 796 C C . GLY A 1 107 ? 4.117 4.713 -3.100 1.00 89.38 107 GLY A C 1
ATOM 797 O O . GLY A 1 107 ? 3.234 4.636 -2.242 1.00 89.38 107 GLY A O 1
ATOM 798 N N . ILE A 1 108 ? 4.218 5.762 -3.926 1.00 92.50 108 ILE A N 1
ATOM 799 C CA . ILE A 1 108 ? 3.262 6.881 -3.938 1.00 92.50 108 ILE A CA 1
ATOM 800 C C . ILE A 1 108 ? 1.873 6.384 -4.341 1.00 92.50 108 ILE A C 1
ATOM 802 O O . ILE A 1 108 ? 0.908 6.659 -3.628 1.00 92.50 108 ILE A O 1
ATOM 806 N N . GLY A 1 109 ? 1.766 5.623 -5.433 1.00 90.06 109 GLY A N 1
ATOM 807 C CA . GLY A 1 109 ? 0.496 5.072 -5.906 1.00 90.06 109 GLY A CA 1
ATOM 808 C C . GLY A 1 109 ? -0.188 4.200 -4.855 1.00 90.06 109 GLY A C 1
ATOM 809 O O . GLY A 1 109 ? -1.355 4.417 -4.536 1.00 90.06 109 GLY A O 1
ATOM 810 N N . SER A 1 110 ? 0.560 3.286 -4.232 1.00 89.62 110 SER A N 1
ATOM 811 C CA . SER A 1 110 ? 0.035 2.400 -3.187 1.00 89.62 110 SER A CA 1
ATOM 812 C C . SER A 1 110 ? -0.378 3.179 -1.932 1.00 89.62 110 SER A C 1
ATOM 814 O O . SER A 1 110 ? -1.444 2.927 -1.359 1.00 89.62 110 SER A O 1
ATOM 816 N N . THR A 1 111 ? 0.401 4.195 -1.543 1.00 91.81 111 THR A N 1
ATOM 817 C CA . THR A 1 111 ? 0.028 5.096 -0.444 1.00 91.81 111 THR A CA 1
ATOM 818 C C . THR A 1 111 ? -1.280 5.815 -0.764 1.00 91.81 111 THR A C 1
ATOM 820 O O . THR A 1 111 ? -2.193 5.806 0.056 1.00 91.81 111 THR A O 1
ATOM 823 N N . LEU A 1 112 ? -1.419 6.390 -1.962 1.00 92.56 112 LEU A N 1
ATOM 824 C CA . LEU A 1 112 ? -2.645 7.069 -2.385 1.00 92.56 112 LEU A CA 1
ATOM 825 C C . LEU A 1 112 ? -3.851 6.124 -2.376 1.00 92.56 112 LEU A C 1
ATOM 827 O O . LEU A 1 112 ? -4.877 6.484 -1.803 1.00 92.56 112 LEU A O 1
ATOM 831 N N . ALA A 1 113 ? -3.717 4.906 -2.906 1.00 90.12 113 ALA A N 1
ATOM 832 C CA . ALA A 1 113 ? -4.776 3.896 -2.873 1.00 90.12 113 ALA A CA 1
ATOM 833 C C . ALA A 1 113 ? -5.233 3.591 -1.432 1.00 90.12 113 ALA A C 1
ATOM 835 O O . ALA A 1 113 ? -6.427 3.607 -1.125 1.00 90.12 113 ALA A O 1
ATOM 836 N N . GLY A 1 114 ? -4.281 3.422 -0.506 1.00 89.31 114 GLY A N 1
ATOM 837 C CA . GLY A 1 114 ? -4.577 3.221 0.915 1.00 89.31 114 GLY A CA 1
ATOM 838 C C . GLY A 1 114 ? -5.261 4.417 1.580 1.00 89.31 114 GLY A C 1
ATOM 839 O O . GLY A 1 114 ? -6.144 4.235 2.420 1.00 89.31 114 GLY A O 1
ATOM 840 N N . LEU A 1 115 ? -4.895 5.644 1.196 1.00 92.44 115 LEU A N 1
ATOM 841 C CA . LEU A 1 115 ? -5.557 6.857 1.679 1.00 92.44 115 LEU A CA 1
ATOM 842 C C . LEU A 1 115 ? -6.984 6.969 1.153 1.00 92.44 115 LEU A C 1
ATOM 844 O O . LEU A 1 115 ? -7.873 7.316 1.929 1.00 92.44 115 LEU A O 1
ATOM 848 N N . VAL A 1 116 ? -7.215 6.650 -0.121 1.00 91.19 116 VAL A N 1
ATOM 849 C CA . VAL A 1 116 ? -8.557 6.634 -0.720 1.00 91.19 116 VAL A CA 1
ATOM 850 C C . VAL A 1 116 ? -9.447 5.637 0.022 1.00 91.19 116 VAL A C 1
ATOM 852 O O . VAL A 1 116 ? -10.528 6.016 0.473 1.00 91.19 116 VAL A O 1
ATOM 855 N N . ALA A 1 117 ? -8.965 4.414 0.255 1.00 89.25 117 ALA A N 1
ATOM 856 C CA . ALA A 1 117 ? -9.669 3.396 1.035 1.00 89.25 117 ALA A CA 1
ATOM 857 C C . ALA A 1 117 ? -9.997 3.878 2.463 1.00 89.25 117 ALA A C 1
ATOM 859 O O . ALA A 1 117 ? -11.143 3.836 2.919 1.00 89.25 117 ALA A O 1
ATOM 860 N N . PHE A 1 118 ? -8.992 4.408 3.164 1.00 91.19 118 PHE A N 1
ATOM 861 C CA . PHE A 1 118 ? -9.128 4.882 4.538 1.00 91.19 118 PHE A CA 1
ATOM 862 C C . PHE A 1 118 ? -10.106 6.051 4.671 1.00 91.19 118 PHE A C 1
ATOM 864 O O . PHE A 1 118 ? -11.012 6.012 5.507 1.00 91.19 118 PHE A O 1
ATOM 871 N N . TYR A 1 119 ? -9.933 7.103 3.869 1.00 91.56 119 TYR A N 1
ATOM 872 C CA . TYR A 1 119 ? -10.784 8.288 3.939 1.00 91.56 119 TYR A CA 1
ATOM 873 C C . TYR A 1 119 ? -12.182 8.022 3.387 1.00 91.56 119 TYR A C 1
ATOM 875 O O . TYR A 1 119 ? -13.145 8.519 3.971 1.00 91.56 119 TYR A O 1
ATOM 883 N N . GLY A 1 120 ? -12.307 7.185 2.354 1.00 88.56 120 GLY A N 1
ATOM 884 C CA . GLY A 1 120 ? -13.591 6.721 1.836 1.00 88.56 120 GLY A CA 1
ATOM 885 C C . GLY A 1 120 ? -14.418 6.052 2.931 1.00 88.56 120 GLY A C 1
ATOM 886 O O . GLY A 1 120 ? -15.534 6.481 3.221 1.00 88.56 120 GLY A O 1
ATOM 887 N N . CYS A 1 121 ? -13.836 5.086 3.645 1.00 87.81 121 CYS A N 1
ATOM 888 C CA . CYS A 1 121 ? -14.520 4.428 4.758 1.00 87.81 121 CYS A CA 1
ATOM 889 C C . CYS A 1 121 ? -14.713 5.325 5.986 1.00 87.81 121 CYS A C 1
ATOM 891 O O . CYS A 1 121 ? -15.723 5.217 6.682 1.00 87.81 121 CYS A O 1
ATOM 893 N N . ARG A 1 122 ? -13.786 6.246 6.262 1.00 89.06 122 ARG A N 1
ATOM 894 C CA . ARG A 1 122 ? -13.923 7.207 7.368 1.00 89.06 122 ARG A CA 1
ATOM 895 C C . ARG A 1 122 ? -15.087 8.181 7.146 1.00 89.06 122 ARG A C 1
ATOM 897 O O . ARG A 1 122 ? -15.729 8.587 8.120 1.00 89.06 122 ARG A O 1
ATOM 904 N N . ALA A 1 123 ? -15.362 8.544 5.891 1.00 89.25 123 ALA A N 1
ATOM 905 C CA . ALA A 1 123 ? -16.427 9.469 5.505 1.00 89.25 123 ALA A CA 1
ATOM 906 C C . ALA A 1 123 ? -17.842 8.885 5.678 1.00 89.25 123 ALA A C 1
ATOM 908 O O . ALA A 1 123 ? -18.781 9.644 5.901 1.00 89.25 123 ALA A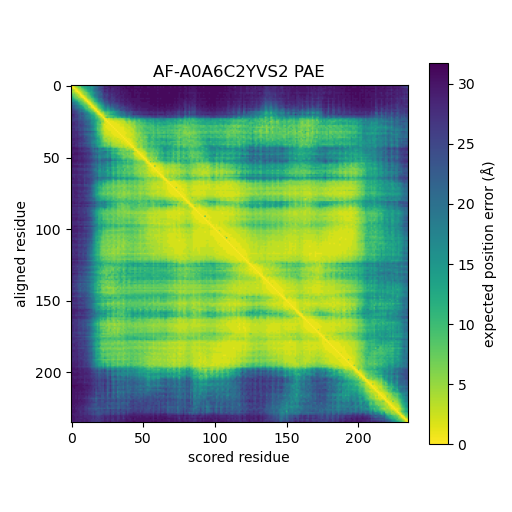 O 1
ATOM 909 N N . ILE A 1 124 ? -17.989 7.553 5.682 1.00 86.31 124 ILE A N 1
ATOM 910 C CA . ILE A 1 124 ? -19.266 6.837 5.892 1.00 86.31 124 ILE A CA 1
ATOM 911 C C . ILE A 1 124 ? -19.936 7.217 7.232 1.00 86.31 124 ILE A C 1
ATOM 913 O O . ILE A 1 124 ? -21.159 7.168 7.378 1.00 86.31 124 ILE A O 1
ATOM 917 N N . GLY A 1 125 ? -19.147 7.662 8.215 1.00 83.25 125 GLY A N 1
ATOM 918 C CA . GLY A 1 125 ? -19.649 8.180 9.484 1.00 83.25 125 GLY A CA 1
ATOM 919 C C . GLY A 1 125 ? -20.011 7.089 10.505 1.00 83.25 125 GLY A C 1
ATOM 920 O O . GLY A 1 125 ? -20.181 5.916 10.170 1.00 83.25 125 GLY A O 1
ATOM 921 N N . PRO A 1 126 ? -20.135 7.459 11.794 1.00 81.06 126 PRO A N 1
ATOM 922 C CA . PRO A 1 126 ? -20.181 6.494 12.892 1.00 81.06 126 PRO A CA 1
ATOM 923 C C . PRO A 1 126 ? -21.490 5.699 12.907 1.00 81.06 126 PRO A C 1
ATOM 925 O O . PRO A 1 126 ? -21.478 4.511 13.201 1.00 81.06 126 PRO A O 1
ATOM 928 N N . ARG A 1 127 ? -22.611 6.319 12.514 1.00 81.56 127 ARG A N 1
ATOM 929 C CA . ARG A 1 127 ? -23.932 5.671 12.492 1.00 81.56 127 ARG A CA 1
ATOM 930 C C . ARG A 1 127 ? -24.021 4.553 11.453 1.00 81.56 127 ARG A C 1
ATOM 932 O O . ARG A 1 127 ? -24.597 3.506 11.727 1.00 81.56 127 ARG A O 1
ATOM 939 N N . VAL A 1 128 ? -23.467 4.768 10.260 1.00 82.38 128 VAL A N 1
ATOM 940 C CA . VAL A 1 128 ? -23.485 3.755 9.196 1.00 82.38 128 VAL A CA 1
ATOM 941 C C . VAL A 1 128 ? -22.442 2.679 9.484 1.00 82.38 128 VAL A C 1
ATOM 943 O O . VAL A 1 128 ? -22.759 1.500 9.368 1.00 82.38 128 VAL A O 1
ATOM 946 N N . ALA A 1 129 ? -21.257 3.051 9.980 1.00 82.31 129 ALA A N 1
ATOM 947 C CA . ALA A 1 129 ? -20.263 2.086 10.447 1.00 82.31 129 ALA A CA 1
ATOM 948 C C . ALA A 1 129 ? -20.838 1.146 11.526 1.00 82.31 129 ALA A C 1
ATOM 950 O O . ALA A 1 129 ? -20.657 -0.068 11.447 1.00 82.31 129 ALA A O 1
ATOM 951 N N . GLN A 1 130 ? -21.585 1.686 12.499 1.00 83.25 130 GLN A N 1
ATOM 952 C CA . GLN A 1 130 ? -22.246 0.898 13.547 1.00 83.25 130 GLN A CA 1
ATOM 953 C C . GLN A 1 130 ? -23.319 -0.035 12.991 1.00 83.25 130 GLN A C 1
ATOM 955 O O . GLN A 1 130 ? -23.461 -1.147 13.486 1.00 83.25 130 GLN A O 1
ATOM 960 N N . ARG A 1 131 ? -24.055 0.374 11.953 1.00 81.88 131 ARG A N 1
ATOM 961 C CA . ARG A 1 131 ? -25.039 -0.498 11.295 1.00 81.88 131 ARG A CA 1
ATOM 962 C C . ARG A 1 131 ? -24.392 -1.604 10.463 1.00 81.88 131 ARG A C 1
ATOM 964 O O . ARG A 1 131 ? -24.922 -2.707 10.435 1.00 81.88 131 ARG A O 1
ATOM 971 N N . LEU A 1 132 ? -23.274 -1.311 9.798 1.00 77.94 132 LEU A N 1
ATOM 972 C CA . LEU A 1 132 ? -22.552 -2.269 8.957 1.00 77.94 132 LEU A CA 1
ATOM 973 C C . LEU A 1 132 ? -21.835 -3.332 9.791 1.00 77.94 132 LEU A C 1
ATOM 975 O O . LEU A 1 132 ? -21.927 -4.518 9.489 1.00 77.94 132 LEU A O 1
ATOM 979 N N . VAL A 1 133 ? -21.118 -2.898 10.829 1.00 78.44 133 VAL A N 1
ATOM 980 C CA . VAL A 1 133 ? -20.213 -3.759 11.602 1.00 78.44 133 VAL A CA 1
ATOM 981 C C . VAL A 1 133 ? -20.815 -4.178 12.944 1.00 78.44 133 VAL A C 1
ATOM 983 O O . VAL A 1 133 ? -20.601 -5.298 13.392 1.00 78.44 133 VAL A O 1
ATOM 986 N N . GLY A 1 134 ? -21.645 -3.336 13.554 1.00 81.19 134 GLY A N 1
ATOM 987 C CA . GLY A 1 134 ? -22.141 -3.515 14.919 1.00 81.19 134 GLY A CA 1
ATOM 988 C C . GLY A 1 134 ? -21.259 -2.803 15.945 1.00 81.19 134 GLY A C 1
ATOM 989 O O . GLY A 1 134 ? -20.046 -2.691 15.777 1.00 81.19 134 GLY A O 1
ATOM 990 N N . GLU A 1 135 ? -21.861 -2.316 17.033 1.00 81.56 135 GLU A N 1
ATOM 991 C CA . GLU A 1 135 ? -21.142 -1.559 18.070 1.00 81.56 135 GLU A CA 1
ATOM 992 C C . GLU A 1 135 ? -20.045 -2.376 18.763 1.00 81.56 135 GLU A C 1
ATOM 994 O O . GLU A 1 135 ? -18.928 -1.887 18.928 1.00 81.56 135 GLU A O 1
ATOM 999 N N . SER A 1 136 ? -20.334 -3.629 19.127 1.00 77.69 136 SER A N 1
ATOM 1000 C CA . SER A 1 136 ? -19.369 -4.511 19.799 1.00 77.69 136 SER A CA 1
ATOM 1001 C C . SER A 1 136 ? -18.143 -4.795 18.924 1.00 77.69 136 SER A C 1
ATOM 1003 O O . SER A 1 136 ? -17.009 -4.723 19.397 1.00 77.69 136 SER A O 1
ATOM 1005 N N . ASP A 1 137 ? -18.368 -5.046 17.634 1.00 80.88 137 ASP A N 1
ATOM 1006 C CA . ASP A 1 137 ? -17.317 -5.356 16.664 1.00 80.88 137 ASP A CA 1
ATOM 1007 C C . ASP A 1 137 ? -16.491 -4.112 16.306 1.00 80.88 137 ASP A C 1
ATOM 1009 O O . ASP A 1 137 ? -15.270 -4.203 16.181 1.00 80.88 137 ASP A O 1
ATOM 1013 N N . LEU A 1 138 ? -17.116 -2.930 16.213 1.00 83.75 138 LEU A N 1
ATOM 1014 C CA . LEU A 1 138 ? -16.388 -1.667 16.052 1.00 83.75 138 LEU A CA 1
ATOM 1015 C C . LEU A 1 138 ? -15.491 -1.358 17.248 1.00 83.75 138 LEU A C 1
ATOM 1017 O O . LEU A 1 138 ? -14.355 -0.932 17.053 1.00 83.75 138 LEU A O 1
ATOM 1021 N N . GLY A 1 139 ? -15.974 -1.577 18.475 1.00 82.94 139 GLY A N 1
ATOM 1022 C CA . GLY A 1 139 ? -15.163 -1.392 19.679 1.00 82.94 139 GLY A CA 1
ATOM 1023 C C . GLY A 1 139 ? -13.959 -2.337 19.712 1.00 82.94 139 GLY A C 1
ATOM 1024 O O . GLY A 1 139 ? -12.864 -1.951 20.121 1.00 82.94 139 GLY A O 1
ATOM 1025 N N . LEU A 1 140 ? -14.129 -3.566 19.220 1.00 82.00 140 LEU A N 1
ATOM 1026 C CA . LEU A 1 140 ? -13.035 -4.521 19.069 1.00 82.00 140 LEU A CA 1
ATOM 1027 C C . LEU A 1 140 ? -12.029 -4.075 17.995 1.00 82.00 140 LEU A C 1
ATOM 1029 O O . LEU A 1 140 ? -10.821 -4.133 18.226 1.00 82.00 140 LEU A O 1
ATOM 1033 N N . LEU A 1 141 ? -12.518 -3.568 16.861 1.00 83.00 141 LEU A N 1
ATOM 1034 C CA . LEU A 1 141 ? -11.690 -3.033 15.782 1.00 83.00 141 LEU A CA 1
ATOM 1035 C C . LEU A 1 141 ? -10.862 -1.825 16.256 1.00 83.00 141 LEU A C 1
ATOM 1037 O O . LEU A 1 141 ? -9.662 -1.760 16.001 1.00 83.00 141 LEU A O 1
ATOM 1041 N N . GLN A 1 142 ? -11.471 -0.915 17.020 1.00 86.88 142 GLN A N 1
ATOM 1042 C CA . GLN A 1 142 ? -10.782 0.220 17.645 1.00 86.88 142 GLN A CA 1
ATOM 1043 C C . GLN A 1 142 ? -9.654 -0.244 18.571 1.00 86.88 142 GLN A C 1
ATOM 1045 O O . GLN A 1 142 ? -8.510 0.161 18.379 1.00 86.88 142 GLN A O 1
ATOM 1050 N N . ARG A 1 143 ? -9.931 -1.172 19.497 1.00 84.44 143 ARG A N 1
ATOM 1051 C CA . ARG A 1 143 ? -8.911 -1.733 20.405 1.00 84.44 143 ARG A CA 1
ATOM 1052 C C . ARG A 1 143 ? -7.775 -2.434 19.655 1.00 84.44 143 ARG A C 1
ATOM 1054 O O . ARG A 1 143 ? -6.619 -2.366 20.075 1.00 84.44 143 ARG A O 1
ATOM 1061 N N . PHE A 1 144 ? -8.090 -3.111 18.550 1.00 84.12 144 PHE A N 1
ATOM 1062 C CA . PHE A 1 144 ? -7.089 -3.743 17.693 1.00 84.12 144 PHE A CA 1
ATOM 1063 C C . PHE A 1 144 ? -6.166 -2.701 17.050 1.00 84.12 144 PHE A C 1
ATOM 1065 O O . PHE A 1 144 ? -4.945 -2.819 17.159 1.00 84.12 144 PHE A O 1
ATOM 1072 N N . PHE A 1 145 ? -6.724 -1.653 16.435 1.00 85.62 145 PHE A N 1
ATOM 1073 C CA . PHE A 1 145 ? -5.927 -0.597 15.805 1.00 85.62 145 PHE A CA 1
ATOM 1074 C C . PHE A 1 145 ? -5.179 0.282 16.821 1.00 85.62 145 PHE A C 1
ATOM 1076 O O . PHE A 1 145 ? -4.096 0.772 16.507 1.00 85.62 145 PHE A O 1
ATOM 1083 N N . GLU A 1 146 ? -5.678 0.428 18.048 1.00 82.75 146 GLU A N 1
ATOM 1084 C CA . GLU A 1 146 ? -4.951 1.093 19.137 1.00 82.75 146 GLU A CA 1
ATOM 1085 C C . GLU A 1 146 ? -3.676 0.339 19.533 1.00 82.75 146 GLU A C 1
ATOM 1087 O O . GLU A 1 146 ? -2.631 0.957 19.735 1.00 82.75 146 GLU A O 1
ATOM 1092 N N . ARG A 1 147 ? -3.736 -0.997 19.618 1.00 77.69 147 ARG A N 1
ATOM 1093 C CA . ARG A 1 147 ? -2.589 -1.824 20.036 1.00 77.69 147 ARG A CA 1
ATOM 1094 C C . ARG A 1 147 ? -1.650 -2.194 18.891 1.00 77.69 147 ARG A C 1
ATOM 1096 O O . ARG A 1 147 ? -0.437 -2.222 19.081 1.00 77.69 147 ARG A O 1
ATOM 1103 N N . HIS A 1 148 ? -2.198 -2.483 17.714 1.00 80.19 148 HIS A N 1
ATOM 1104 C CA . HIS A 1 148 ? -1.460 -3.080 16.597 1.00 80.19 148 HIS A CA 1
ATOM 1105 C C . HIS A 1 148 ? -1.570 -2.295 15.288 1.00 80.19 148 HIS A C 1
ATOM 1107 O O . HIS A 1 148 ? -0.965 -2.699 14.301 1.00 80.19 148 HIS A O 1
ATOM 1113 N N . GLY A 1 149 ? -2.290 -1.169 15.249 1.00 79.50 149 GLY A N 1
ATOM 1114 C CA . GLY A 1 149 ? -2.696 -0.537 13.992 1.00 79.50 149 GLY A CA 1
ATOM 1115 C C . GLY A 1 149 ? -1.555 -0.113 13.072 1.00 79.50 149 GLY A C 1
ATOM 1116 O O . GLY A 1 149 ? -1.636 -0.361 11.875 1.00 79.50 149 GLY A O 1
ATOM 1117 N N . LEU A 1 150 ? -0.471 0.467 13.604 1.00 83.50 150 LEU A N 1
ATOM 1118 C CA . LEU A 1 150 ? 0.675 0.849 12.764 1.00 83.50 150 LEU A CA 1
ATOM 1119 C C . LEU A 1 150 ? 1.319 -0.374 12.095 1.00 83.50 150 LEU A C 1
ATOM 1121 O O . LEU A 1 150 ? 1.558 -0.371 10.892 1.00 83.50 150 LEU A O 1
ATOM 1125 N N . TRP A 1 151 ? 1.565 -1.434 12.864 1.00 79.38 151 TRP A N 1
ATOM 1126 C CA . TRP A 1 151 ? 2.188 -2.652 12.347 1.00 79.38 151 TRP A CA 1
ATOM 1127 C C . TRP A 1 151 ? 1.260 -3.423 11.419 1.00 79.38 151 TRP A C 1
ATOM 1129 O O . TRP A 1 151 ? 1.705 -3.883 10.374 1.00 79.38 151 TRP A O 1
ATOM 1139 N N . ALA A 1 152 ? -0.026 -3.516 11.760 1.00 81.81 152 ALA A N 1
ATOM 1140 C CA . ALA A 1 152 ? -1.025 -4.161 10.920 1.00 81.81 152 ALA A CA 1
ATOM 1141 C C . ALA A 1 152 ? -1.084 -3.496 9.539 1.00 81.81 152 ALA A C 1
ATOM 1143 O O . ALA A 1 152 ? -1.039 -4.189 8.532 1.00 81.81 152 ALA A O 1
ATOM 1144 N N . VAL A 1 153 ? -1.096 -2.160 9.482 1.00 84.88 153 VAL A N 1
ATOM 1145 C CA . VAL A 1 153 ? -1.128 -1.414 8.216 1.00 84.88 153 VAL A CA 1
ATOM 1146 C C . VAL A 1 153 ? 0.176 -1.583 7.436 1.00 84.88 153 VAL A C 1
ATOM 1148 O O . VAL A 1 153 ? 0.126 -1.916 6.255 1.00 84.88 153 VAL A O 1
ATOM 1151 N N . ALA A 1 154 ? 1.339 -1.432 8.076 1.00 81.12 154 ALA A N 1
ATOM 1152 C CA . ALA A 1 154 ? 2.627 -1.575 7.395 1.00 81.12 154 ALA A CA 1
ATOM 1153 C C . ALA A 1 154 ? 2.852 -2.996 6.843 1.00 81.12 154 ALA A C 1
ATOM 1155 O O . ALA A 1 154 ? 3.285 -3.152 5.703 1.00 81.12 154 ALA A O 1
ATOM 1156 N N . LEU A 1 155 ? 2.531 -4.032 7.626 1.00 78.38 155 LEU A N 1
ATOM 1157 C CA . LEU A 1 155 ? 2.708 -5.431 7.226 1.00 78.38 155 LEU A CA 1
ATOM 1158 C C . LEU A 1 155 ? 1.664 -5.877 6.203 1.00 78.38 155 LEU A C 1
ATOM 1160 O O . LEU A 1 155 ? 1.985 -6.667 5.321 1.00 78.38 155 LEU A O 1
ATOM 1164 N N . SER A 1 156 ? 0.441 -5.341 6.271 1.00 80.69 156 SER A N 1
ATOM 1165 C CA . SER A 1 156 ? -0.615 -5.677 5.309 1.00 80.69 156 SER A CA 1
ATOM 1166 C C . SER A 1 156 ? -0.231 -5.398 3.866 1.00 80.69 156 SER A C 1
ATOM 1168 O O . SER A 1 156 ? -0.663 -6.128 2.987 1.00 80.69 156 SER A O 1
ATOM 1170 N N . ARG A 1 157 ? 0.628 -4.397 3.635 1.00 80.88 157 ARG A N 1
ATOM 1171 C CA . ARG A 1 157 ? 1.116 -4.016 2.305 1.00 80.88 157 ARG A CA 1
ATOM 1172 C C . ARG A 1 157 ? 1.883 -5.130 1.608 1.00 80.88 157 ARG A C 1
ATOM 1174 O O . ARG A 1 157 ? 1.987 -5.113 0.396 1.00 80.88 157 ARG A O 1
ATOM 1181 N N . TRP A 1 158 ? 2.414 -6.089 2.353 1.00 71.62 158 TRP A N 1
ATOM 1182 C CA . TRP A 1 158 ? 3.157 -7.212 1.788 1.00 71.62 158 TRP A CA 1
ATOM 1183 C C . TRP A 1 158 ? 2.265 -8.384 1.393 1.00 71.62 158 TRP A C 1
ATOM 1185 O O . TRP A 1 158 ? 2.720 -9.277 0.680 1.00 71.62 158 TRP A O 1
ATOM 1195 N N . MET A 1 159 ? 1.014 -8.392 1.861 1.00 69.31 159 MET A N 1
ATOM 1196 C CA . MET A 1 159 ? 0.047 -9.416 1.504 1.00 69.31 159 MET A CA 1
ATOM 1197 C C . MET A 1 159 ? -0.785 -8.945 0.311 1.00 69.31 159 MET A C 1
ATOM 1199 O O . MET A 1 159 ? -1.215 -7.795 0.298 1.00 69.31 159 MET A O 1
ATOM 1203 N N . PRO A 1 160 ? -1.058 -9.810 -0.673 1.00 63.69 160 PRO A N 1
ATOM 1204 C CA . PRO A 1 160 ? -2.034 -9.493 -1.707 1.00 63.69 160 PRO A CA 1
ATOM 1205 C C . PRO A 1 160 ? -3.435 -9.382 -1.077 1.00 63.69 160 PRO A C 1
ATOM 1207 O O . PRO A 1 160 ? -3.762 -10.142 -0.163 1.00 63.69 160 PRO A O 1
ATOM 1210 N N . LEU A 1 161 ? -4.256 -8.435 -1.550 1.00 66.25 161 LEU A N 1
ATOM 1211 C CA . LEU A 1 161 ? -5.693 -8.262 -1.231 1.00 66.25 161 LEU A CA 1
ATOM 1212 C C . LEU A 1 161 ? -6.057 -7.873 0.220 1.00 66.25 161 LEU A C 1
ATOM 1214 O O . LEU A 1 161 ? -7.186 -7.472 0.504 1.00 66.25 161 LEU A O 1
ATOM 1218 N N . LEU A 1 162 ? -5.132 -7.997 1.173 1.00 72.69 162 LEU A N 1
ATOM 1219 C CA . LEU A 1 162 ? -5.327 -7.560 2.557 1.00 72.69 162 LEU A CA 1
ATOM 1220 C C . LEU A 1 162 ? -5.162 -6.044 2.832 1.00 72.69 162 LEU A C 1
ATOM 1222 O O . LEU A 1 162 ? -5.821 -5.555 3.763 1.00 72.69 162 LEU A O 1
ATOM 1226 N N . PRO A 1 163 ? -4.274 -5.294 2.144 1.00 79.25 163 PRO A N 1
ATOM 1227 C CA . PRO A 1 163 ? -3.943 -3.930 2.538 1.00 79.25 163 PRO A CA 1
ATOM 1228 C C . PRO A 1 163 ? -5.131 -2.979 2.433 1.00 79.25 163 PRO A C 1
ATOM 1230 O O . PRO A 1 163 ? -5.333 -2.146 3.319 1.00 79.25 163 PRO A O 1
ATOM 1233 N N . GLU A 1 164 ? -5.943 -3.118 1.396 1.00 83.50 164 GLU A N 1
ATOM 1234 C CA . GLU A 1 164 ? -7.105 -2.284 1.107 1.00 83.50 164 GLU A CA 1
ATOM 1235 C C . GLU A 1 164 ? -8.191 -2.534 2.153 1.00 83.50 164 GLU A C 1
ATOM 1237 O O . GLU A 1 164 ? -8.688 -1.592 2.776 1.00 83.50 164 GLU A O 1
ATOM 1242 N N . ALA A 1 165 ? -8.477 -3.809 2.437 1.00 81.31 165 ALA A N 1
ATOM 1243 C CA . ALA A 1 165 ? -9.404 -4.225 3.483 1.00 81.31 165 ALA A CA 1
ATOM 1244 C C . ALA A 1 165 ? -9.014 -3.646 4.851 1.00 81.31 165 ALA A C 1
ATOM 1246 O O . ALA A 1 165 ? -9.852 -3.076 5.556 1.00 81.31 165 ALA A O 1
ATOM 1247 N N . LEU A 1 166 ? -7.733 -3.731 5.224 1.00 84.56 166 LEU A N 1
ATOM 1248 C CA . LEU A 1 166 ? -7.244 -3.176 6.486 1.00 84.56 166 LEU A CA 1
ATOM 1249 C C . LEU A 1 166 ? -7.283 -1.646 6.519 1.00 84.56 166 LEU A C 1
ATOM 1251 O O . LEU A 1 166 ? -7.585 -1.082 7.571 1.00 84.56 166 LEU A O 1
ATOM 1255 N N . CYS A 1 167 ? -7.043 -0.965 5.398 1.00 86.75 167 CYS A N 1
ATOM 1256 C CA . CYS A 1 167 ? -7.177 0.492 5.314 1.00 86.75 167 CYS A CA 1
ATOM 1257 C C . CYS A 1 167 ? -8.638 0.937 5.452 1.00 86.75 167 CYS A C 1
ATOM 1259 O O . CYS A 1 167 ? -8.924 1.871 6.205 1.00 86.75 167 CYS A O 1
ATOM 1261 N N . CYS A 1 168 ? -9.569 0.224 4.816 1.00 86.94 168 CYS A N 1
ATOM 1262 C CA . CYS A 1 168 ? -11.008 0.418 4.979 1.00 86.94 168 CYS A CA 1
ATOM 1263 C C . CYS A 1 168 ? -11.436 0.229 6.443 1.00 86.94 168 CYS A C 1
ATOM 1265 O O . CYS A 1 168 ? -12.084 1.099 7.032 1.00 86.94 168 CYS A O 1
ATOM 1267 N N . LEU A 1 169 ? -11.014 -0.874 7.071 1.00 85.62 169 LEU A N 1
ATOM 1268 C CA . LEU A 1 169 ? -11.289 -1.167 8.479 1.00 85.62 169 LEU A CA 1
ATOM 1269 C C . LEU A 1 169 ? -10.676 -0.119 9.420 1.00 85.62 169 LEU A C 1
ATOM 1271 O O . LEU A 1 169 ? -11.341 0.311 10.361 1.00 85.62 169 LEU A O 1
ATOM 1275 N N . ALA A 1 170 ? -9.456 0.352 9.151 1.00 87.31 170 ALA A N 1
ATOM 1276 C CA . ALA A 1 170 ? -8.826 1.436 9.908 1.00 87.31 170 ALA A CA 1
ATOM 1277 C C . ALA A 1 170 ? -9.616 2.752 9.790 1.00 87.31 170 ALA A C 1
ATOM 1279 O O . ALA A 1 170 ? -9.736 3.502 10.767 1.00 87.31 170 ALA A O 1
ATOM 1280 N N . GLY A 1 171 ? -10.187 3.017 8.609 1.00 88.00 171 GLY A N 1
ATOM 1281 C CA . GLY A 1 171 ? -11.075 4.148 8.345 1.00 88.00 171 GLY A CA 1
ATOM 1282 C C . GLY A 1 171 ? -12.379 4.060 9.138 1.00 88.00 171 GLY A C 1
ATOM 1283 O O . GLY A 1 171 ? -12.746 5.017 9.827 1.00 88.00 171 GLY A O 1
ATOM 1284 N N . LEU A 1 172 ? -13.031 2.890 9.122 1.00 87.00 172 LEU A N 1
ATOM 1285 C CA . LEU A 1 172 ? -14.235 2.601 9.916 1.00 87.00 172 LEU A CA 1
ATOM 1286 C C . LEU A 1 172 ? -13.968 2.703 11.424 1.00 87.00 172 LEU A C 1
ATOM 1288 O O . LEU A 1 172 ? -14.766 3.288 12.156 1.00 87.00 172 LEU A O 1
ATOM 1292 N N . ALA A 1 173 ? -12.818 2.201 11.881 1.00 86.88 173 ALA A N 1
ATOM 1293 C CA . ALA A 1 173 ? -12.365 2.309 13.266 1.00 86.88 173 ALA A CA 1
ATOM 1294 C C . ALA A 1 173 ? -11.956 3.739 13.662 1.00 86.88 173 ALA A C 1
ATOM 1296 O O . ALA A 1 173 ? -11.696 3.994 14.835 1.00 86.88 173 ALA A O 1
ATOM 1297 N N . ARG A 1 174 ? -11.905 4.686 12.712 1.00 85.69 174 ARG A N 1
ATOM 1298 C CA . ARG A 1 174 ? -11.484 6.081 12.921 1.00 85.69 174 ARG A CA 1
ATOM 1299 C C . ARG A 1 174 ? -10.094 6.212 13.548 1.00 85.69 174 ARG A C 1
ATOM 1301 O O . ARG A 1 174 ? -9.851 7.128 14.336 1.00 85.69 174 ARG A O 1
ATOM 1308 N N . MET A 1 175 ? -9.160 5.354 13.140 1.00 87.31 175 MET A N 1
ATOM 1309 C CA . MET A 1 175 ? -7.761 5.436 13.566 1.00 87.31 175 MET A CA 1
ATOM 1310 C C . MET A 1 175 ? -7.186 6.846 13.320 1.00 87.31 175 MET A C 1
ATOM 1312 O O . MET A 1 175 ? -7.612 7.571 12.414 1.00 87.31 175 MET A O 1
ATOM 1316 N N . ARG A 1 176 ? -6.225 7.291 14.138 1.00 86.94 176 ARG A N 1
ATOM 1317 C CA . ARG A 1 176 ? -5.605 8.613 13.963 1.00 86.94 176 ARG A CA 1
ATOM 1318 C C . ARG A 1 176 ? -4.836 8.656 12.636 1.00 86.94 176 ARG A C 1
ATOM 1320 O O . ARG A 1 176 ? -3.975 7.813 12.399 1.00 86.94 176 ARG A O 1
ATOM 1327 N N . SER A 1 177 ? -5.142 9.639 11.786 1.00 88.00 177 SER A N 1
ATOM 1328 C CA . SER A 1 177 ? -4.637 9.707 10.406 1.00 88.00 177 SER A CA 1
ATOM 1329 C C . SER A 1 177 ? -3.118 9.838 10.332 1.00 88.00 177 SER A C 1
ATOM 1331 O O . SER A 1 177 ? -2.509 9.155 9.527 1.00 88.00 177 SER A O 1
ATOM 1333 N N . GLY A 1 178 ? -2.485 10.641 11.194 1.00 88.88 178 GLY A N 1
ATOM 1334 C CA . GLY A 1 178 ? -1.024 10.818 11.186 1.00 88.88 178 GLY A CA 1
ATOM 1335 C C . GLY A 1 178 ? -0.243 9.496 11.300 1.00 88.88 178 GLY A C 1
ATOM 1336 O O . GLY A 1 178 ? 0.452 9.130 10.355 1.00 88.88 178 GLY A O 1
ATOM 1337 N N . PRO A 1 179 ? -0.389 8.736 12.406 1.00 86.75 179 PRO A N 1
ATOM 1338 C CA . PRO A 1 179 ? 0.259 7.430 12.563 1.00 86.75 179 PRO A CA 1
ATOM 1339 C C . PRO A 1 179 ? -0.088 6.431 11.451 1.00 86.75 179 PRO A C 1
ATOM 1341 O O . PRO A 1 179 ? 0.773 5.665 11.027 1.00 86.75 179 PRO A O 1
ATOM 1344 N N . PHE A 1 180 ? -1.335 6.459 10.967 1.00 88.75 180 PHE A N 1
ATOM 1345 C CA . PHE A 1 180 ? -1.782 5.626 9.854 1.00 88.75 180 PHE A CA 1
ATOM 1346 C C . PHE A 1 180 ? -1.030 5.950 8.556 1.00 88.75 180 PHE A C 1
ATOM 1348 O O . PHE A 1 180 ? -0.484 5.042 7.941 1.00 88.75 180 PHE A O 1
ATOM 1355 N N . ILE A 1 181 ? -0.946 7.229 8.171 1.00 90.75 181 ILE A N 1
ATOM 1356 C CA . ILE A 1 181 ? -0.257 7.684 6.954 1.00 90.75 181 ILE A CA 1
ATOM 1357 C C . ILE A 1 181 ? 1.219 7.288 6.996 1.00 90.75 181 ILE A C 1
ATOM 1359 O O . ILE A 1 181 ? 1.742 6.806 5.999 1.00 90.75 181 ILE A O 1
ATOM 1363 N N . VAL A 1 182 ? 1.885 7.452 8.144 1.00 88.25 182 VAL A N 1
ATOM 1364 C CA . VAL A 1 182 ? 3.302 7.083 8.291 1.00 88.25 182 VAL A CA 1
ATOM 1365 C C . VAL A 1 182 ? 3.492 5.576 8.126 1.00 88.25 182 VAL A C 1
ATOM 1367 O O . VAL A 1 182 ? 4.329 5.155 7.334 1.00 88.25 182 VAL A O 1
ATOM 1370 N N . ALA A 1 183 ? 2.693 4.758 8.817 1.00 87.69 183 ALA A N 1
ATOM 1371 C CA . ALA A 1 183 ? 2.757 3.302 8.680 1.00 87.69 183 ALA A CA 1
ATOM 1372 C C . ALA A 1 183 ? 2.474 2.838 7.244 1.00 87.69 183 ALA A C 1
ATOM 1374 O O . ALA A 1 183 ? 3.185 1.987 6.707 1.00 87.69 183 ALA A O 1
ATOM 1375 N N . LEU A 1 184 ? 1.451 3.428 6.626 1.00 89.50 184 LEU A N 1
ATOM 1376 C CA . LEU A 1 184 ? 1.046 3.171 5.253 1.00 89.50 184 LEU A CA 1
ATOM 1377 C C . LEU A 1 184 ? 2.162 3.522 4.270 1.00 89.50 184 LEU A C 1
ATOM 1379 O O . LEU A 1 184 ? 2.513 2.688 3.441 1.00 89.50 184 LEU A O 1
ATOM 1383 N N . ALA A 1 185 ? 2.737 4.718 4.381 1.00 89.19 185 ALA A N 1
ATOM 1384 C CA . ALA A 1 185 ? 3.825 5.170 3.528 1.00 89.19 185 ALA A CA 1
ATOM 1385 C C . ALA A 1 185 ? 5.056 4.273 3.694 1.00 89.19 185 ALA A C 1
ATOM 1387 O O . ALA A 1 185 ? 5.574 3.772 2.704 1.00 89.19 185 ALA A O 1
ATOM 1388 N N . CYS A 1 186 ? 5.491 3.991 4.926 1.00 88.12 186 CYS A N 1
ATOM 1389 C CA . CYS A 1 186 ? 6.642 3.119 5.165 1.00 88.12 186 CYS A CA 1
ATOM 1390 C C . CYS A 1 186 ? 6.450 1.726 4.548 1.00 88.12 186 CYS A C 1
ATOM 1392 O O . CYS A 1 186 ? 7.349 1.240 3.865 1.00 88.12 186 CYS A O 1
ATOM 1394 N N . GLY A 1 187 ? 5.280 1.106 4.741 1.00 85.19 187 GLY A N 1
ATOM 1395 C CA . GLY A 1 187 ? 4.968 -0.188 4.128 1.00 85.19 187 GLY A CA 1
ATOM 1396 C C . GLY A 1 187 ? 4.918 -0.114 2.600 1.00 85.19 187 GLY A C 1
ATOM 1397 O O . GLY A 1 187 ? 5.512 -0.951 1.927 1.00 85.19 187 GLY A O 1
ATOM 1398 N N . SER A 1 188 ? 4.270 0.919 2.058 1.00 87.50 188 SER A N 1
ATOM 1399 C CA . SER A 1 188 ? 4.085 1.114 0.614 1.00 87.50 188 SER A CA 1
ATOM 1400 C C . SER A 1 188 ? 5.393 1.410 -0.112 1.00 87.50 188 SER A C 1
ATOM 1402 O O . SER A 1 188 ? 5.622 0.869 -1.185 1.00 87.50 188 SER A O 1
ATOM 1404 N N . PHE A 1 189 ? 6.276 2.231 0.461 1.00 87.50 189 PHE A N 1
ATOM 1405 C CA . PHE A 1 189 ? 7.589 2.504 -0.121 1.00 87.50 189 PHE A CA 1
ATOM 1406 C C . PHE A 1 189 ? 8.515 1.298 -0.010 1.00 87.50 189 PHE A C 1
ATOM 1408 O O . PHE A 1 189 ? 9.184 0.975 -0.984 1.00 87.50 189 PHE A O 1
ATOM 1415 N N . ALA A 1 190 ? 8.540 0.598 1.129 1.00 85.50 190 ALA A N 1
ATOM 1416 C CA . ALA A 1 190 ? 9.353 -0.610 1.267 1.00 85.50 190 ALA A CA 1
ATOM 1417 C C . ALA A 1 190 ? 8.941 -1.684 0.245 1.00 85.50 190 ALA A C 1
ATOM 1419 O O . ALA A 1 190 ? 9.792 -2.260 -0.431 1.00 85.50 190 ALA A O 1
ATOM 1420 N N . MET A 1 191 ? 7.632 -1.889 0.085 1.00 84.31 191 MET A N 1
ATOM 1421 C CA . MET A 1 191 ? 7.062 -2.780 -0.920 1.00 84.31 191 MET A CA 1
ATOM 1422 C C . MET A 1 191 ? 7.341 -2.271 -2.347 1.00 84.31 191 MET A C 1
ATOM 1424 O O . MET A 1 191 ? 7.816 -3.029 -3.190 1.00 84.31 191 MET A O 1
ATOM 1428 N N . GLY A 1 192 ? 7.157 -0.971 -2.591 1.00 84.81 192 GLY A N 1
ATOM 1429 C CA . GLY A 1 192 ? 7.421 -0.306 -3.866 1.00 84.81 192 GLY A CA 1
ATOM 1430 C C . GLY A 1 192 ? 8.862 -0.471 -4.345 1.00 84.81 192 GLY A C 1
ATOM 1431 O O . GLY A 1 192 ? 9.089 -0.891 -5.475 1.00 84.81 192 GLY A O 1
ATOM 1432 N N . PHE A 1 193 ? 9.847 -0.209 -3.484 1.00 84.25 193 PHE A N 1
ATOM 1433 C CA . PHE A 1 193 ? 11.259 -0.418 -3.810 1.00 84.25 193 PHE A CA 1
ATOM 1434 C C . PHE A 1 193 ? 11.602 -1.893 -4.010 1.00 84.25 193 PHE A C 1
ATOM 1436 O O . PHE A 1 193 ? 12.377 -2.202 -4.911 1.00 84.25 193 PHE A O 1
ATOM 1443 N N . ALA A 1 194 ? 11.025 -2.800 -3.216 1.00 81.44 194 ALA A N 1
ATOM 1444 C CA . ALA A 1 194 ? 11.250 -4.230 -3.392 1.00 81.44 194 ALA A CA 1
ATOM 1445 C C . ALA A 1 194 ? 10.764 -4.695 -4.772 1.00 81.44 194 ALA A C 1
ATOM 1447 O O . ALA A 1 194 ? 11.559 -5.200 -5.559 1.00 81.44 194 ALA A O 1
ATOM 1448 N N . PHE A 1 195 ? 9.496 -4.457 -5.117 1.00 75.25 195 PHE A N 1
ATOM 1449 C CA . PHE A 1 195 ? 8.952 -4.870 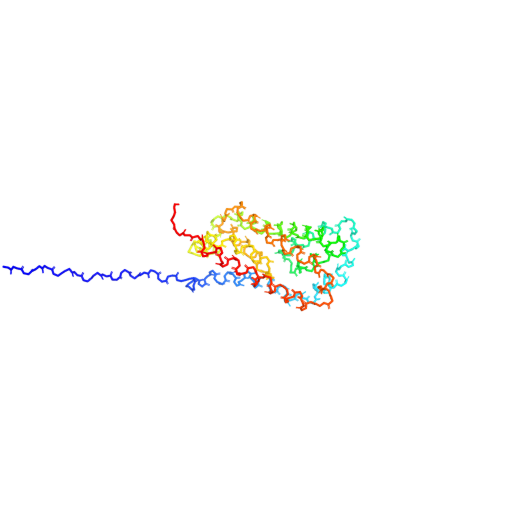-6.414 1.00 75.25 195 PHE A CA 1
ATOM 1450 C C . PHE A 1 195 ? 9.533 -4.075 -7.588 1.00 75.25 195 PHE A C 1
ATOM 1452 O O . PHE A 1 195 ? 9.779 -4.649 -8.644 1.00 75.25 195 PHE A O 1
ATOM 1459 N N . GLY A 1 196 ? 9.843 -2.791 -7.397 1.00 80.38 196 GLY A N 1
ATOM 1460 C CA . GLY A 1 196 ? 10.525 -1.974 -8.400 1.00 80.38 196 GLY A CA 1
ATOM 1461 C C . GLY A 1 196 ? 11.937 -2.479 -8.716 1.00 80.38 196 GLY A C 1
ATOM 1462 O O . GLY A 1 196 ? 12.336 -2.494 -9.878 1.00 80.38 196 GLY A O 1
ATOM 1463 N N . ALA A 1 197 ? 12.682 -2.950 -7.709 1.00 76.25 197 ALA A N 1
ATOM 1464 C CA . ALA A 1 197 ? 13.993 -3.578 -7.896 1.00 76.25 197 ALA A CA 1
ATOM 1465 C C . ALA A 1 197 ? 13.914 -4.970 -8.526 1.00 76.25 197 ALA A C 1
ATOM 1467 O O . ALA A 1 197 ? 14.806 -5.367 -9.274 1.00 76.25 197 ALA A O 1
ATOM 1468 N N . LEU A 1 198 ? 12.836 -5.698 -8.249 1.00 71.25 198 LEU A N 1
ATOM 1469 C CA . LEU A 1 198 ? 12.632 -7.065 -8.718 1.00 71.25 198 LEU A CA 1
ATOM 1470 C C . LEU A 1 198 ? 11.915 -7.149 -10.064 1.00 71.25 198 LEU A C 1
ATOM 1472 O O . LEU A 1 198 ? 11.689 -8.262 -10.523 1.00 71.25 198 LEU A O 1
ATOM 1476 N N . GLY A 1 199 ? 11.570 -6.028 -10.706 1.00 66.50 199 GLY A N 1
ATOM 1477 C CA . GLY A 1 199 ? 10.713 -6.028 -11.897 1.00 66.50 199 GLY A CA 1
ATOM 1478 C C . GLY A 1 199 ? 11.182 -6.967 -13.014 1.00 66.50 199 GLY A C 1
ATOM 1479 O O . GLY A 1 199 ? 10.377 -7.714 -13.561 1.00 66.50 199 GLY A O 1
ATOM 1480 N N . GLN A 1 200 ? 12.494 -7.024 -13.265 1.00 59.94 200 GLN A N 1
ATOM 1481 C CA . GLN A 1 200 ? 13.096 -7.947 -14.241 1.00 59.94 200 GLN A CA 1
ATOM 1482 C C . GLN A 1 200 ? 12.973 -9.424 -13.809 1.00 59.94 200 GLN A C 1
ATOM 1484 O O . GLN A 1 200 ? 12.599 -10.279 -14.602 1.00 59.94 200 GLN A O 1
ATOM 1489 N N . ALA A 1 201 ? 13.217 -9.732 -12.530 1.00 61.00 201 ALA A N 1
ATOM 1490 C CA . ALA A 1 201 ? 13.129 -11.096 -11.998 1.00 61.00 201 ALA A CA 1
ATOM 1491 C C . ALA A 1 201 ? 11.677 -11.590 -11.824 1.00 61.00 201 ALA A C 1
ATOM 1493 O O . ALA A 1 201 ? 11.429 -12.796 -11.827 1.00 61.00 201 ALA A O 1
ATOM 1494 N N . TYR A 1 202 ? 10.722 -10.670 -11.658 1.00 59.78 202 TYR A N 1
ATOM 1495 C CA . TYR A 1 202 ? 9.308 -10.972 -11.433 1.00 59.78 202 TYR A CA 1
ATOM 1496 C C . TYR A 1 202 ? 8.619 -11.508 -12.698 1.00 59.78 202 TYR A C 1
ATOM 1498 O O . TYR A 1 202 ? 7.818 -12.433 -12.595 1.00 59.78 202 TYR A O 1
ATOM 1506 N N . LEU A 1 203 ? 8.978 -10.993 -13.881 1.00 56.59 203 LEU A N 1
ATOM 1507 C CA . LEU A 1 203 ? 8.466 -11.481 -15.171 1.00 56.59 203 LEU A CA 1
ATOM 1508 C C . LEU A 1 203 ? 9.059 -12.837 -15.572 1.00 56.59 203 LEU A C 1
ATOM 1510 O O . LEU A 1 203 ? 8.352 -13.675 -16.123 1.00 56.59 203 LEU A O 1
ATOM 1514 N N . GLU A 1 204 ? 10.337 -13.080 -15.269 1.00 55.00 204 GLU A N 1
ATOM 1515 C CA . GLU A 1 204 ? 10.998 -14.343 -15.618 1.00 55.00 204 GLU A CA 1
ATOM 1516 C C . GLU A 1 204 ? 10.620 -15.499 -14.678 1.00 55.00 204 GLU A C 1
ATOM 1518 O O . GLU A 1 204 ? 10.622 -16.662 -15.088 1.00 55.00 204 GLU A O 1
ATOM 1523 N N . ARG A 1 205 ? 10.322 -15.213 -13.400 1.00 57.56 205 ARG A N 1
ATOM 1524 C CA . ARG A 1 205 ? 9.964 -16.224 -12.389 1.00 57.56 205 ARG A CA 1
ATOM 1525 C C . ARG A 1 205 ? 8.903 -15.702 -11.406 1.00 57.56 205 ARG A C 1
ATOM 1527 O O . ARG A 1 205 ? 9.256 -15.346 -10.276 1.00 57.56 205 ARG A O 1
ATOM 1534 N N . PRO A 1 206 ? 7.601 -15.766 -11.739 1.00 57.31 206 PRO A N 1
ATOM 1535 C CA . PRO A 1 206 ? 6.525 -15.318 -10.841 1.00 57.31 206 PRO A CA 1
ATOM 1536 C C . PRO A 1 206 ? 6.552 -16.015 -9.463 1.00 57.31 206 PRO A C 1
ATOM 1538 O O . PRO A 1 206 ? 6.300 -15.391 -8.430 1.00 57.31 206 PRO A O 1
ATOM 1541 N N . ALA A 1 207 ? 6.992 -17.281 -9.404 1.00 50.41 207 ALA A N 1
ATOM 1542 C CA . ALA A 1 207 ? 7.175 -18.028 -8.154 1.00 50.41 207 ALA A CA 1
ATOM 1543 C C . ALA A 1 207 ? 8.275 -17.454 -7.230 1.00 50.41 207 ALA A C 1
ATOM 1545 O O . ALA A 1 207 ? 8.171 -17.557 -6.007 1.00 50.41 207 ALA A O 1
ATOM 1546 N N . ALA A 1 208 ? 9.318 -16.822 -7.782 1.00 49.28 208 ALA A N 1
ATOM 1547 C CA . ALA A 1 208 ? 10.368 -16.173 -6.993 1.00 49.28 208 ALA A CA 1
ATOM 1548 C C . ALA A 1 208 ? 9.870 -14.861 -6.362 1.00 49.28 208 ALA A C 1
ATOM 1550 O O . ALA A 1 208 ? 10.246 -14.542 -5.235 1.00 49.28 208 ALA A O 1
ATOM 1551 N N . GLY A 1 209 ? 8.969 -14.147 -7.047 1.00 52.62 209 GLY A N 1
ATOM 1552 C CA . GLY A 1 209 ? 8.265 -12.984 -6.504 1.00 52.62 209 GLY A CA 1
ATOM 1553 C C . GLY A 1 209 ? 7.375 -13.334 -5.310 1.00 52.62 209 GLY A C 1
ATOM 1554 O O . GLY A 1 209 ? 7.399 -12.635 -4.297 1.00 52.62 209 GLY A O 1
ATOM 1555 N N . LEU A 1 210 ? 6.663 -14.464 -5.386 1.00 55.75 210 LEU A N 1
ATOM 1556 C CA . LEU A 1 210 ? 5.889 -15.026 -4.270 1.00 55.75 210 LEU A CA 1
ATOM 1557 C C . LEU A 1 210 ? 6.780 -15.459 -3.094 1.00 55.75 210 LEU A C 1
ATOM 1559 O O . LEU A 1 210 ? 6.475 -15.149 -1.943 1.00 55.75 210 LEU A O 1
ATOM 1563 N N . LEU A 1 211 ? 7.909 -16.121 -3.366 1.00 53.41 211 LEU A N 1
ATOM 1564 C CA . LEU A 1 211 ? 8.872 -16.512 -2.329 1.00 53.41 211 LEU A CA 1
ATOM 1565 C C . LEU A 1 211 ? 9.490 -15.300 -1.623 1.00 53.41 211 LEU A C 1
ATOM 1567 O O . LEU A 1 211 ? 9.680 -15.337 -0.408 1.00 53.41 211 LEU A O 1
ATOM 1571 N N . LEU A 1 212 ? 9.762 -14.211 -2.345 1.00 54.22 212 LEU A N 1
ATOM 1572 C CA . LEU A 1 212 ? 10.290 -12.991 -1.739 1.00 54.22 212 LEU A CA 1
ATOM 1573 C C . LEU A 1 212 ? 9.216 -12.204 -0.967 1.00 54.22 212 LEU A C 1
ATOM 1575 O O . LEU A 1 212 ? 9.493 -11.701 0.122 1.00 54.22 212 LEU A O 1
ATOM 1579 N N . SER A 1 213 ? 7.981 -12.169 -1.483 1.00 54.31 213 SER A N 1
ATOM 1580 C CA . SER A 1 213 ? 6.793 -11.669 -0.773 1.00 54.31 213 SER A CA 1
ATOM 1581 C C . SER A 1 213 ? 6.562 -12.414 0.545 1.00 54.31 213 SER A C 1
ATOM 1583 O O . SER A 1 213 ? 6.187 -11.783 1.528 1.00 54.31 213 SER A O 1
ATOM 1585 N N . ALA A 1 214 ? 6.857 -13.717 0.606 1.00 55.31 214 ALA A N 1
ATOM 1586 C CA . ALA A 1 214 ? 6.799 -14.505 1.836 1.00 55.31 214 ALA A CA 1
ATOM 1587 C C . ALA A 1 214 ? 8.032 -14.311 2.745 1.00 55.31 214 ALA A C 1
ATOM 1589 O O . ALA A 1 214 ? 7.906 -14.310 3.972 1.00 55.31 214 ALA A O 1
ATOM 1590 N N . ALA A 1 215 ? 9.224 -14.118 2.170 1.00 55.03 215 ALA A N 1
ATOM 1591 C CA . ALA A 1 215 ? 10.475 -13.992 2.919 1.00 55.03 215 ALA A CA 1
ATOM 1592 C C . ALA A 1 215 ? 10.604 -12.659 3.668 1.00 55.03 215 ALA A C 1
ATOM 1594 O O . ALA A 1 215 ? 11.173 -12.614 4.759 1.00 55.03 215 ALA A O 1
ATOM 1595 N N . ILE A 1 216 ? 10.074 -11.566 3.117 1.00 61.56 216 ILE A N 1
ATOM 1596 C CA . ILE A 1 216 ? 10.267 -10.230 3.695 1.00 61.56 216 ILE A CA 1
ATOM 1597 C C . ILE A 1 216 ? 9.429 -9.996 4.967 1.00 61.56 216 ILE A C 1
ATOM 1599 O O . ILE A 1 216 ? 10.001 -9.524 5.951 1.00 61.56 216 ILE A O 1
ATOM 1603 N N . PRO A 1 217 ? 8.150 -10.409 5.060 1.00 54.78 217 PRO A N 1
ATOM 1604 C CA . PRO A 1 217 ? 7.430 -10.463 6.329 1.00 54.78 217 PRO A CA 1
ATOM 1605 C C . PRO A 1 217 ? 8.179 -11.298 7.368 1.00 54.78 217 PRO A C 1
ATOM 1607 O O . PRO A 1 217 ? 8.248 -10.897 8.525 1.00 54.78 217 PRO A O 1
ATOM 1610 N N . LEU A 1 218 ? 8.803 -12.409 6.955 1.00 53.91 218 LEU A N 1
ATOM 1611 C CA . LEU A 1 218 ? 9.588 -13.278 7.833 1.00 53.91 218 LEU A CA 1
ATOM 1612 C C . LEU A 1 218 ? 10.889 -12.621 8.321 1.00 53.91 218 LEU A C 1
ATOM 1614 O O . LEU A 1 218 ? 11.297 -12.857 9.452 1.00 53.91 218 LEU A O 1
ATOM 1618 N N . ALA A 1 219 ? 11.529 -11.788 7.497 1.00 56.69 219 ALA A N 1
ATOM 1619 C CA . ALA A 1 219 ? 12.735 -11.038 7.853 1.00 56.69 219 ALA A CA 1
ATOM 1620 C C . ALA A 1 219 ? 12.427 -9.799 8.712 1.00 56.69 219 ALA A C 1
ATOM 1622 O O . ALA A 1 219 ? 13.219 -9.417 9.574 1.00 56.69 219 ALA A O 1
ATOM 1623 N N . VAL A 1 220 ? 11.254 -9.193 8.510 1.00 57.34 220 VAL A N 1
ATOM 1624 C CA . VAL A 1 220 ? 10.757 -8.050 9.287 1.00 57.34 220 VAL A CA 1
ATOM 1625 C C . VAL A 1 220 ? 10.130 -8.515 10.611 1.00 57.34 220 VAL A C 1
ATOM 1627 O O . VAL A 1 220 ? 10.179 -7.789 11.600 1.00 57.34 220 VAL A O 1
ATOM 1630 N N . TRP A 1 221 ? 9.620 -9.746 10.700 1.00 53.34 221 TRP A N 1
ATOM 1631 C CA . TRP A 1 221 ? 8.998 -10.281 11.917 1.00 53.34 221 TRP A CA 1
ATOM 1632 C C . TRP A 1 221 ? 9.917 -10.303 13.160 1.00 53.34 221 TRP A C 1
ATOM 1634 O O . TRP A 1 221 ? 9.469 -9.842 14.209 1.00 53.34 221 TRP A O 1
ATOM 1644 N N . PRO A 1 222 ? 11.190 -10.749 13.108 1.00 54.91 222 PRO A N 1
ATOM 1645 C CA . PRO A 1 222 ? 12.098 -10.730 14.254 1.00 54.91 222 PRO A CA 1
ATOM 1646 C C . PRO A 1 222 ? 12.352 -9.330 14.840 1.00 54.91 222 PRO A C 1
ATOM 1648 O O . PRO A 1 222 ? 12.202 -9.186 16.055 1.00 54.91 222 PRO A O 1
ATOM 1651 N N . PRO A 1 223 ? 12.687 -8.282 14.055 1.00 55.25 223 PRO A N 1
ATOM 1652 C CA . PRO A 1 223 ? 12.855 -6.938 14.605 1.00 55.25 223 PRO A CA 1
ATOM 1653 C C . PRO A 1 223 ? 11.536 -6.347 15.119 1.00 55.25 223 PRO A C 1
ATOM 1655 O O . PRO A 1 223 ? 11.537 -5.677 16.151 1.00 55.25 223 PRO A O 1
ATOM 1658 N N . VAL A 1 224 ? 10.400 -6.656 14.485 1.00 54.81 224 VAL A N 1
ATOM 1659 C CA . VAL A 1 224 ? 9.069 -6.261 14.978 1.00 54.81 224 VAL A CA 1
ATOM 1660 C C . VAL A 1 224 ? 8.757 -6.919 16.317 1.00 54.81 224 VAL A C 1
ATOM 1662 O O . VAL A 1 224 ? 8.427 -6.233 17.283 1.00 54.81 224 VAL A O 1
ATOM 1665 N N . HIS A 1 225 ? 8.941 -8.232 16.418 1.00 50.50 225 HIS A N 1
ATOM 1666 C CA . HIS A 1 225 ? 8.743 -8.995 17.645 1.00 50.50 225 HIS A CA 1
ATOM 1667 C C . HIS A 1 225 ? 9.709 -8.549 18.758 1.00 50.50 225 HIS A C 1
ATOM 1669 O O . HIS A 1 225 ? 9.330 -8.472 19.927 1.00 50.50 225 HIS A O 1
ATOM 1675 N N . TYR A 1 226 ? 10.942 -8.176 18.404 1.00 55.38 226 TYR A N 1
ATOM 1676 C CA . TYR A 1 226 ? 11.928 -7.623 19.332 1.00 55.38 226 TYR A CA 1
ATOM 1677 C C . TYR A 1 226 ? 11.512 -6.250 19.886 1.00 55.38 226 TYR A C 1
ATOM 1679 O O . TYR A 1 226 ? 11.583 -6.028 21.096 1.00 55.38 226 TYR A O 1
ATOM 1687 N N . PHE A 1 227 ? 11.005 -5.348 19.040 1.00 54.41 227 PHE A N 1
ATOM 1688 C CA . PHE A 1 227 ? 10.474 -4.054 19.483 1.00 54.41 227 PHE A CA 1
ATOM 1689 C C . PHE A 1 227 ? 9.163 -4.188 20.273 1.00 54.41 227 PHE A C 1
ATOM 1691 O O . PHE A 1 227 ? 8.940 -3.428 21.216 1.00 54.41 227 PHE A O 1
ATOM 1698 N N . MET A 1 228 ? 8.324 -5.184 19.965 1.00 51.59 228 MET A N 1
ATOM 1699 C CA . MET A 1 228 ? 7.093 -5.473 20.714 1.00 51.59 228 MET A CA 1
ATOM 1700 C C . MET A 1 228 ? 7.356 -5.953 22.147 1.00 51.59 228 MET A C 1
ATOM 1702 O O . MET A 1 228 ? 6.538 -5.698 23.026 1.00 51.59 228 MET A O 1
ATOM 1706 N N . ARG A 1 229 ? 8.508 -6.578 22.422 1.00 52.31 229 ARG A N 1
ATOM 1707 C CA . ARG A 1 229 ? 8.915 -6.942 23.793 1.00 52.31 229 ARG A CA 1
ATOM 1708 C C . ARG A 1 229 ? 9.535 -5.781 24.582 1.00 52.31 229 ARG A C 1
ATOM 1710 O O . ARG A 1 229 ? 9.790 -5.941 25.770 1.00 52.31 229 ARG A O 1
ATOM 1717 N N . ARG A 1 230 ? 9.781 -4.626 23.948 1.00 45.84 230 ARG A N 1
ATOM 1718 C CA . ARG A 1 230 ? 10.468 -3.464 24.544 1.00 45.84 230 ARG A CA 1
ATOM 1719 C C . ARG A 1 230 ? 9.574 -2.261 24.852 1.00 45.84 230 ARG A C 1
ATOM 1721 O O . ARG A 1 230 ? 10.108 -1.197 25.141 1.00 45.84 230 ARG A O 1
ATOM 1728 N N . LYS A 1 231 ? 8.246 -2.399 24.862 1.00 41.69 231 LYS A N 1
ATOM 1729 C CA . LYS A 1 231 ? 7.409 -1.464 25.632 1.00 41.69 231 LYS A CA 1
ATOM 1730 C C . LYS A 1 231 ? 7.147 -2.064 27.014 1.00 41.69 231 LYS A C 1
ATOM 1732 O O . LYS A 1 231 ? 6.308 -2.960 27.106 1.00 41.69 231 LYS A O 1
ATOM 1737 N N . PRO A 1 232 ? 7.844 -1.604 28.070 1.00 43.59 232 PRO A N 1
ATOM 1738 C CA . PRO A 1 232 ? 7.345 -1.779 29.420 1.00 43.59 232 PRO A CA 1
ATOM 1739 C C . PRO A 1 232 ? 5.957 -1.143 29.490 1.00 43.59 232 PRO A C 1
ATOM 1741 O O . PRO A 1 232 ? 5.727 -0.068 28.928 1.00 43.59 232 PRO A O 1
ATOM 1744 N N . ALA A 1 233 ? 5.038 -1.834 30.154 1.00 47.00 233 ALA A N 1
ATOM 1745 C CA . ALA A 1 233 ? 3.932 -1.154 30.794 1.00 47.00 233 ALA A CA 1
ATOM 1746 C C . ALA A 1 233 ? 4.512 -0.100 31.758 1.00 47.00 233 ALA A C 1
ATOM 1748 O O . ALA A 1 233 ? 5.530 -0.357 32.397 1.00 47.00 233 ALA A O 1
ATOM 1749 N N . ASP A 1 234 ? 3.837 1.043 31.825 1.00 40.81 234 ASP A N 1
ATOM 1750 C CA . ASP A 1 234 ? 3.967 2.100 32.833 1.00 40.81 234 ASP A CA 1
ATOM 1751 C C . ASP A 1 234 ? 5.046 3.177 32.615 1.00 40.81 234 ASP A C 1
ATOM 1753 O O . ASP A 1 234 ? 6.243 2.982 32.828 1.00 40.81 234 ASP A O 1
ATOM 1757 N N . SER A 1 235 ? 4.566 4.368 32.235 1.00 38.62 235 SER A N 1
ATOM 1758 C CA . SER A 1 235 ? 4.925 5.694 32.776 1.00 38.62 235 SER A CA 1
ATOM 1759 C C . SER A 1 235 ? 3.835 6.690 32.385 1.00 38.62 235 SER A C 1
ATOM 1761 O O . 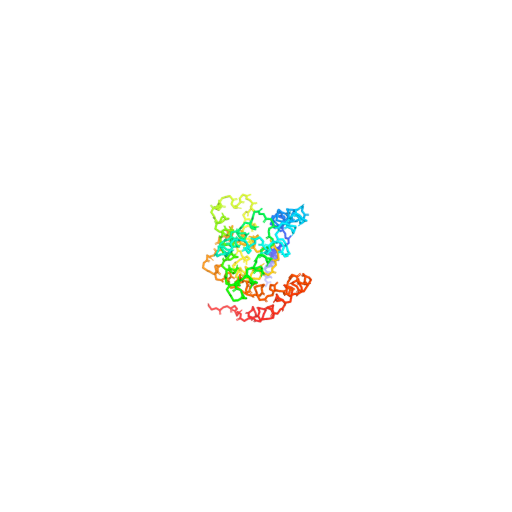SER A 1 235 ? 3.642 6.877 31.161 1.00 38.62 235 SER A O 1
#

Organism: NCBI:txid692036

Solvent-accessible surface area (backbone atoms only — not comparable to full-atom values): 12348 Å² total; per-residue (Å²): 138,81,82,79,83,81,75,77,80,78,75,77,76,73,70,83,85,74,54,84,82,75,46,64,59,46,54,47,50,54,49,48,54,43,43,65,53,44,51,52,32,72,74,39,40,71,60,44,43,68,61,56,31,65,73,58,19,40,50,55,45,53,72,50,53,97,47,27,68,59,53,45,28,50,48,33,38,44,34,80,82,42,64,47,65,46,64,55,48,19,12,39,35,6,64,74,61,34,32,66,54,9,4,50,50,28,10,50,17,45,31,50,30,36,47,50,34,17,52,56,37,41,68,62,40,71,72,51,44,34,71,75,53,31,64,71,44,42,56,50,47,32,56,46,43,73,77,42,33,46,59,54,47,22,55,24,52,60,43,84,80,43,34,53,56,52,25,27,52,39,14,57,41,60,55,64,60,68,62,45,51,52,24,33,38,55,21,21,35,55,46,12,36,51,35,4,61,35,21,72,56,36,72,76,33,57,68,57,46,52,51,48,47,57,45,48,59,61,65,48,41,58,62,50,55,54,56,65,73,66,63,74,84,87,133

Mean predicted aligned error: 12.55 Å

Nearest PDB structures (foldseek):
  8v1g-assembly1_A  TM=2.122E-01  e=8.472E+00  Plasmodium falciparum 3D7

pLDDT: mean 73.44, std 13.99, range [38.62, 92.56]

Sequence (235 aa):
MTPAPELPPQADAAAPKSGFLSHRRLYRIVIILVLIMLIPALLFDDEVDAYFGGEEGLNRLRQFGGWAWLVGIGLIIADLIAPVPSTAVIAGLGMIYGPILGGLIGGIGSTLAGLVAFYGCRAIGPRVAQRLVGESDLGLLQRFFERHGLWAVALSRWMPLLPEALCCLAGLARMRSGPFIVALACGSFAMGFAFGALGQAYLERPAAGLLLSAAIPLAVWPPVHYFMRRKPADS